Protein AF-A0A7S3W184-F1 (afdb_monomer)

Foldseek 3Di:
DLPVQLVVLCCVFVVVLVVLLCVDPLSVQLVVQLVPQDDDPSSVLSNLVSCQQRADQVGDPSNLSSQCRSCPVRNSDPDDDDDDDADPLQFAAADLVLQAAKDALPDDDDCSPRVFAPWIKHWDADDPPDQFGIKIWTKGWDFPDPPDDPPGDTDIDIHTAIFTWGDDPNIQWTKRPDDDSSRDSDIDIGGFNDDDRPPDTD

Organism: Emiliania huxleyi (NCBI:txid2903)

Mean predicted aligned error: 5.49 Å

Nearest PDB structures (foldseek):
  6yfr-assembly1_AA  TM=3.913E-01  e=1.426E-01  Leviviridae sp.
  8g8v-assembly1_A  TM=5.266E-01  e=2.750E+00  Burkholderia pseudomallei
  5fs4-assembly1_A  TM=3.735E-01  e=1.371E+00  Acinetobacter phage AP205
  4mz9-assembly1_C  TM=3.741E-01  e=2.915E+00  Escherichia coli K-12
  2qud-assembly1_B  TM=2.800E-01  e=3.676E+00  Pseudomonas phage PP7

Sequence (202 aa):
PRAASQSACVVEHCGAQLARCLADTACRGWSLCNAGCGLGTEALACNQRCADLHTPLRGSPAIDAFSICTISDHHCVPQRRQRCAVPRNTLPALELAAFEGDWWVTRGLNPIFDCFDCQRHTFSLGAAGEPKRLHGALRYSVKRDLHCSFPQRCEYVRREVNQSFAQSNATGHLANHGNPPAQLHYADDWYVIAHRPETYIL

Secondary structure (DSSP, 8-state):
-HHHHHHHHHHHHHHHHHHHHHHSHHHHHHHHHHHHS-SSSHHHHHHHHHHHHHS-TT--HHHHHHHIIIIIIS--SPPP---PPPPTT--S---GGGG-EEEE----S-TTTS--EEEEEEEEE--TT-SS-EEEEEEEEEESSTT--TTS---EEEEEEEEEEEESTTSSEEEE-S--TTT-S--EEEE---EETTTEE-

Radius of gyration: 18.69 Å; Cα contacts (8 Å, |Δi|>4): 315; chains: 1; bounding box: 41×47×49 Å

Solvent-accessible surface area (backbone atoms only — not comparable to full-atom values): 11488 Å² total; per-residue (Å²): 126,68,65,67,54,27,55,49,42,36,53,75,78,29,37,70,37,47,53,50,13,60,70,35,70,47,29,29,50,26,51,57,45,40,69,69,36,65,84,69,74,70,20,51,53,43,40,51,49,23,48,64,72,29,56,51,81,90,56,46,74,44,42,43,54,31,48,34,38,33,48,69,74,66,46,39,48,78,82,81,82,80,86,74,80,80,67,89,60,41,31,80,65,45,68,73,75,66,55,56,42,81,45,68,65,85,76,55,90,48,73,82,82,44,64,50,50,78,27,40,34,40,28,45,77,52,62,91,88,49,76,46,27,44,35,33,47,40,29,30,30,39,63,74,53,86,82,57,46,88,91,52,85,68,54,69,40,74,44,70,48,78,49,48,24,22,65,52,87,48,22,21,42,33,38,31,63,89,50,56,68,86,76,37,91,60,65,51,75,47,62,32,49,48,74,44,79,98,74,48,77,73

pLDDT: mean 88.93, std 8.98, range [40.34, 98.0]

Structure (mmCIF, N/CA/C/O backbone):
data_AF-A0A7S3W184-F1
#
_entry.id   AF-A0A7S3W184-F1
#
loop_
_atom_site.group_PDB
_atom_site.id
_atom_site.type_symbol
_atom_site.label_atom_id
_atom_site.label_alt_id
_atom_site.label_comp_id
_atom_site.label_asym_id
_atom_site.label_entity_id
_atom_site.label_seq_id
_atom_site.pdbx_PDB_ins_code
_atom_site.Cartn_x
_atom_site.Cartn_y
_atom_site.Cartn_z
_atom_site.occupancy
_atom_site.B_iso_or_equiv
_atom_site.auth_seq_id
_atom_site.auth_comp_id
_atom_site.auth_asym_id
_atom_site.auth_atom_id
_atom_site.pdbx_PDB_model_num
ATOM 1 N N . PRO A 1 1 ? -9.964 8.606 -26.678 1.00 40.34 1 PRO A N 1
ATOM 2 C CA . PRO A 1 1 ? -9.466 9.980 -26.398 1.00 40.34 1 PRO A CA 1
ATOM 3 C C . PRO A 1 1 ? -8.4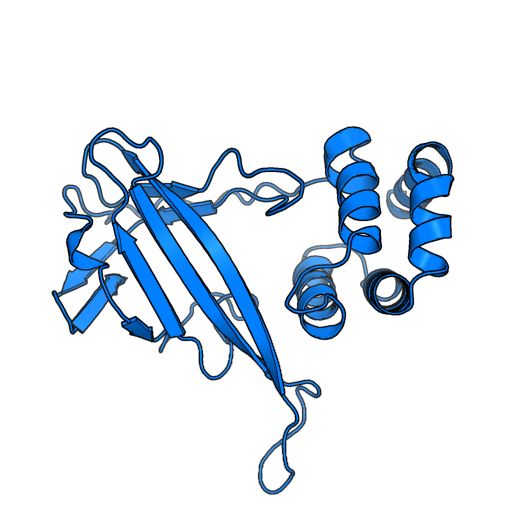95 10.119 -25.202 1.00 40.34 1 PRO A C 1
ATOM 5 O O . PRO A 1 1 ? -7.610 10.954 -25.287 1.00 40.34 1 PRO A O 1
ATOM 8 N N . ARG A 1 2 ? -8.617 9.333 -24.111 1.00 53.72 2 ARG A N 1
ATOM 9 C CA . ARG A 1 2 ? -7.809 9.501 -22.873 1.00 53.72 2 ARG A CA 1
ATOM 10 C C . ARG A 1 2 ? -6.415 8.840 -22.839 1.00 53.72 2 ARG A C 1
ATOM 12 O O . ARG A 1 2 ? -5.556 9.309 -22.106 1.00 53.72 2 ARG A O 1
ATOM 19 N N . ALA A 1 3 ? -6.174 7.766 -23.595 1.00 56.22 3 ALA A N 1
ATOM 20 C CA . ALA A 1 3 ? -4.882 7.058 -23.546 1.00 56.22 3 ALA A CA 1
ATOM 21 C C . ALA A 1 3 ? -3.761 7.855 -24.241 1.00 56.22 3 ALA A C 1
ATOM 23 O O . ALA A 1 3 ? -2.681 8.020 -23.687 1.00 56.22 3 ALA A O 1
ATOM 24 N N . ALA A 1 4 ? -4.059 8.428 -25.415 1.00 58.47 4 ALA A N 1
ATOM 25 C CA . ALA A 1 4 ? -3.121 9.265 -26.164 1.00 58.47 4 ALA A CA 1
ATOM 26 C C . ALA A 1 4 ? -2.695 10.517 -25.376 1.00 58.47 4 ALA A C 1
ATOM 28 O O . ALA A 1 4 ? -1.531 10.895 -25.426 1.00 58.47 4 ALA A O 1
ATOM 29 N N . SER A 1 5 ? -3.602 11.114 -24.589 1.00 74.94 5 SER A N 1
ATOM 30 C CA . SER A 1 5 ? -3.274 12.255 -23.723 1.00 74.94 5 SER A CA 1
ATOM 31 C C . SER A 1 5 ? -2.407 11.866 -22.522 1.00 74.94 5 SER A C 1
ATOM 33 O O . SER A 1 5 ? -1.552 12.644 -22.118 1.00 74.94 5 SER A O 1
ATOM 35 N N . GLN A 1 6 ? -2.589 10.662 -21.965 1.00 81.19 6 GLN A N 1
ATOM 36 C CA . GLN A 1 6 ? -1.760 10.167 -20.862 1.00 81.19 6 GLN A CA 1
ATOM 37 C C . GLN A 1 6 ? -0.335 9.858 -21.335 1.00 81.19 6 GLN A C 1
ATOM 39 O O . GLN A 1 6 ? 0.622 10.324 -20.725 1.00 81.19 6 GLN A O 1
ATOM 44 N N . SER A 1 7 ? -0.179 9.121 -22.439 1.00 83.56 7 SER A N 1
ATOM 45 C CA . SER A 1 7 ? 1.145 8.826 -23.000 1.00 83.56 7 SER A CA 1
ATOM 46 C C . SER A 1 7 ? 1.878 10.095 -23.437 1.00 83.56 7 SER A C 1
ATOM 48 O O . SER A 1 7 ? 3.066 10.220 -23.158 1.00 83.56 7 SER A O 1
ATOM 50 N N . ALA A 1 8 ? 1.177 11.053 -24.056 1.00 89.25 8 ALA A N 1
ATOM 51 C CA . ALA A 1 8 ? 1.758 12.347 -24.410 1.00 89.25 8 ALA A CA 1
ATOM 52 C C . ALA A 1 8 ? 2.256 13.109 -23.169 1.00 89.25 8 ALA A C 1
ATOM 54 O O . ALA A 1 8 ? 3.416 13.502 -23.142 1.00 89.25 8 ALA A O 1
ATOM 55 N N . CYS A 1 9 ? 1.437 13.212 -22.113 1.00 91.81 9 CYS A N 1
ATOM 56 C CA . CYS A 1 9 ? 1.826 13.844 -20.845 1.00 91.81 9 CYS A CA 1
ATOM 57 C C . CYS A 1 9 ? 3.080 13.202 -20.234 1.00 91.81 9 CYS A C 1
ATOM 59 O O . CYS A 1 9 ? 4.007 13.899 -19.826 1.00 91.81 9 CYS A O 1
ATOM 61 N N . VAL A 1 10 ? 3.137 11.863 -20.195 1.00 92.50 10 VAL A N 1
ATOM 62 C CA . VAL A 1 10 ? 4.292 11.140 -19.640 1.00 92.50 10 VAL A CA 1
ATOM 63 C C . VAL A 1 10 ? 5.557 11.422 -20.446 1.00 92.50 10 VAL A C 1
ATOM 65 O O . VAL A 1 10 ? 6.608 11.650 -19.853 1.00 92.50 10 VAL A O 1
ATOM 68 N N . VAL A 1 11 ? 5.477 11.406 -21.777 1.00 93.00 11 VAL A N 1
ATOM 69 C CA . VAL A 1 11 ? 6.634 11.686 -22.640 1.00 93.00 11 VAL A CA 1
ATOM 70 C C . VAL A 1 11 ? 7.098 13.134 -22.480 1.00 93.00 11 VAL A C 1
ATOM 72 O O . VAL A 1 11 ? 8.299 13.371 -22.378 1.00 93.00 11 VAL A O 1
ATOM 75 N N . GLU A 1 12 ? 6.163 14.081 -22.414 1.00 95.00 12 GLU A N 1
ATOM 76 C CA . GLU A 1 12 ? 6.446 15.514 -22.318 1.00 95.00 12 GLU A CA 1
ATOM 77 C C . GLU A 1 12 ? 7.062 15.910 -20.970 1.00 95.00 12 GLU A C 1
ATOM 79 O O . GLU A 1 12 ? 8.060 16.627 -20.934 1.00 95.00 12 GLU A O 1
ATOM 84 N N . HIS A 1 13 ? 6.503 15.425 -19.859 1.00 96.06 13 HIS A N 1
ATOM 85 C CA . HIS A 1 13 ? 6.887 15.888 -18.522 1.00 96.06 13 HIS A CA 1
ATOM 86 C C . HIS A 1 13 ? 7.758 14.901 -17.740 1.00 96.06 13 HIS A C 1
ATOM 88 O O . HIS A 1 13 ? 8.555 15.309 -16.899 1.00 96.06 13 HIS A O 1
ATOM 94 N N . CYS A 1 14 ? 7.640 13.605 -18.027 1.00 96.56 14 CYS A N 1
ATOM 95 C CA . CYS A 1 14 ? 8.290 12.534 -17.270 1.00 96.56 14 CYS A CA 1
ATOM 96 C C . CYS A 1 14 ? 9.223 11.668 -18.127 1.00 96.56 14 CYS A C 1
ATOM 98 O O . CYS A 1 14 ? 9.606 10.574 -17.707 1.00 96.56 14 CYS A O 1
ATOM 100 N N . GLY A 1 15 ? 9.610 12.131 -19.323 1.00 95.12 15 GLY A N 1
ATOM 101 C CA . GLY A 1 15 ? 10.415 11.357 -20.272 1.00 95.12 15 GLY A CA 1
ATOM 102 C C . GLY A 1 15 ? 11.772 10.913 -19.713 1.00 95.12 15 GLY A C 1
ATOM 103 O O . GLY A 1 15 ? 12.201 9.784 -19.951 1.00 95.12 15 GLY A O 1
ATOM 104 N N . ALA A 1 16 ? 12.430 11.750 -18.905 1.00 96.94 16 ALA A N 1
ATOM 105 C CA . ALA A 1 16 ? 13.703 11.399 -18.271 1.00 96.94 16 ALA A CA 1
ATOM 106 C C . ALA A 1 16 ? 13.543 10.278 -17.228 1.00 96.94 16 ALA A C 1
ATOM 108 O O . ALA A 1 16 ? 14.351 9.348 -17.172 1.00 96.94 16 ALA A O 1
ATOM 109 N N . GLN A 1 17 ? 12.489 10.343 -16.415 1.00 97.06 17 GLN A N 1
ATOM 110 C CA . GLN A 1 17 ? 12.142 9.335 -15.418 1.00 97.06 17 GLN A CA 1
ATOM 111 C C . GLN A 1 17 ? 11.705 8.035 -16.101 1.00 97.06 17 GLN A C 1
ATOM 113 O O . GLN A 1 17 ? 12.152 6.966 -15.693 1.00 97.06 17 GLN A O 1
ATOM 118 N N . LEU A 1 18 ? 10.930 8.122 -17.188 1.00 95.12 18 LEU A N 1
ATOM 119 C CA . LEU A 1 18 ? 10.571 6.978 -18.026 1.00 95.12 18 LEU A CA 1
ATOM 120 C C . LEU A 1 18 ? 11.823 6.299 -18.598 1.00 95.12 18 LEU A C 1
ATOM 122 O O . LEU A 1 18 ? 11.960 5.085 -18.486 1.00 95.12 18 LEU A O 1
ATOM 126 N N . ALA A 1 19 ? 12.771 7.055 -19.158 1.00 96.00 19 ALA A N 1
ATOM 127 C CA . ALA A 1 19 ? 14.009 6.491 -19.698 1.00 96.00 19 ALA A CA 1
ATOM 128 C C . ALA A 1 19 ? 14.836 5.769 -18.619 1.00 96.00 19 ALA A C 1
ATOM 130 O O . ALA A 1 19 ? 15.298 4.648 -18.837 1.00 96.00 19 ALA A O 1
ATOM 131 N N . ARG A 1 20 ? 14.971 6.369 -17.427 1.00 97.00 20 ARG A N 1
ATOM 132 C CA . ARG A 1 20 ? 15.632 5.730 -16.272 1.00 97.00 20 ARG A CA 1
ATOM 133 C C . ARG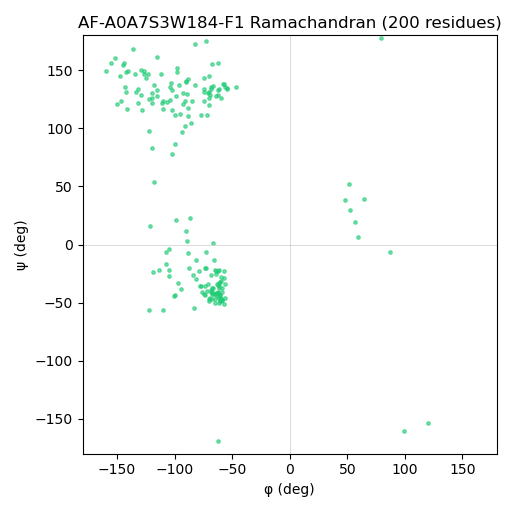 A 1 20 ? 14.901 4.468 -15.823 1.00 97.00 20 ARG A C 1
ATOM 135 O O . ARG A 1 20 ? 15.541 3.458 -15.552 1.00 97.00 20 ARG A O 1
ATOM 142 N N . CYS A 1 21 ? 13.574 4.511 -15.790 1.00 96.12 21 CYS A N 1
ATOM 143 C CA . CYS A 1 21 ? 12.742 3.366 -15.458 1.00 96.12 21 CYS A CA 1
ATOM 144 C C . CYS A 1 21 ? 12.926 2.216 -16.456 1.00 96.12 21 CYS A C 1
ATOM 146 O O . CYS A 1 21 ? 13.085 1.069 -16.054 1.00 96.12 21 CYS A O 1
ATOM 148 N N . LEU A 1 22 ? 12.975 2.508 -17.757 1.00 95.38 22 LEU A N 1
ATOM 149 C CA . LEU A 1 22 ? 13.207 1.494 -18.785 1.00 95.38 22 LEU A CA 1
ATOM 150 C C . LEU A 1 22 ? 14.632 0.921 -18.740 1.00 95.38 22 LEU A C 1
ATOM 152 O O . LEU A 1 22 ? 14.827 -0.231 -19.129 1.00 95.38 22 LEU A O 1
ATOM 156 N N . ALA A 1 23 ? 15.617 1.669 -18.239 1.00 96.69 23 ALA A N 1
ATOM 157 C CA . ALA A 1 23 ? 16.963 1.152 -17.995 1.00 96.69 23 ALA A CA 1
ATOM 158 C C . ALA A 1 23 ? 17.024 0.216 -16.767 1.00 96.69 23 ALA A C 1
ATOM 160 O O . ALA A 1 23 ? 17.731 -0.793 -16.801 1.00 96.69 23 ALA A O 1
ATOM 161 N N . ASP A 1 24 ? 16.244 0.489 -15.716 1.00 97.06 24 ASP A N 1
ATOM 162 C CA . ASP A 1 24 ? 16.147 -0.359 -14.521 1.00 97.06 24 ASP A CA 1
ATOM 163 C C . ASP A 1 24 ? 15.325 -1.636 -14.771 1.00 97.06 24 ASP A C 1
ATOM 165 O O . ASP A 1 24 ? 14.236 -1.606 -15.337 1.00 97.06 24 ASP A O 1
ATOM 169 N N . THR A 1 25 ? 15.819 -2.796 -14.334 1.00 95.00 25 THR A N 1
ATOM 170 C CA . THR A 1 25 ? 15.159 -4.082 -14.629 1.00 95.00 25 THR A CA 1
ATOM 171 C C . THR A 1 25 ? 13.820 -4.246 -13.912 1.00 95.00 25 THR A C 1
ATOM 173 O O . THR A 1 25 ? 12.872 -4.753 -14.515 1.00 95.00 25 THR A O 1
ATOM 176 N N . ALA A 1 26 ? 13.716 -3.806 -12.656 1.00 93.88 26 ALA A N 1
ATOM 177 C CA . ALA A 1 26 ? 12.468 -3.905 -11.904 1.00 93.88 26 ALA A CA 1
ATOM 178 C C . ALA A 1 26 ? 11.420 -2.929 -12.458 1.00 93.88 26 ALA A C 1
ATOM 180 O O . ALA A 1 26 ? 10.290 -3.326 -12.747 1.00 93.88 26 ALA A O 1
ATOM 181 N N . CYS A 1 27 ? 11.819 -1.678 -12.688 1.00 95.88 27 CYS A N 1
ATOM 182 C CA . CYS A 1 27 ? 10.941 -0.637 -13.203 1.00 95.88 27 CYS A CA 1
ATOM 183 C C . CYS A 1 27 ? 10.501 -0.898 -14.647 1.00 95.88 27 CYS A C 1
ATOM 185 O O . CYS A 1 27 ? 9.331 -0.695 -14.975 1.00 95.88 27 CYS A O 1
ATOM 187 N N . ARG A 1 28 ? 11.379 -1.444 -15.499 1.00 95.50 28 ARG A N 1
ATOM 188 C CA . ARG A 1 28 ? 11.010 -1.907 -16.842 1.00 95.50 28 ARG A CA 1
ATOM 189 C C . ARG A 1 28 ? 9.972 -3.023 -16.780 1.00 95.50 28 ARG A C 1
ATOM 191 O O . ARG A 1 28 ? 8.979 -2.949 -17.495 1.00 95.50 28 ARG A O 1
ATOM 198 N N . GLY A 1 29 ? 10.162 -4.025 -15.916 1.00 94.62 29 GLY A N 1
ATOM 199 C CA . GLY A 1 29 ? 9.182 -5.099 -15.720 1.00 94.62 29 GLY A CA 1
ATOM 200 C C . GLY A 1 29 ? 7.823 -4.566 -15.259 1.00 94.62 29 GLY A C 1
ATOM 201 O O . GLY A 1 29 ? 6.796 -4.886 -15.853 1.00 94.62 29 GLY A O 1
ATOM 202 N N . TRP A 1 30 ? 7.832 -3.680 -14.262 1.00 94.31 30 TRP A N 1
ATOM 203 C CA . TRP A 1 30 ? 6.632 -3.009 -13.766 1.00 94.31 30 TRP A CA 1
ATOM 204 C C . TRP A 1 30 ? 5.936 -2.190 -14.861 1.00 94.31 30 TRP A C 1
ATOM 206 O O . TRP A 1 30 ? 4.735 -2.348 -15.075 1.00 94.31 30 TRP A O 1
ATOM 216 N N . SER A 1 31 ? 6.674 -1.364 -15.604 1.00 91.62 31 SER A N 1
ATOM 217 C CA . SER A 1 31 ? 6.116 -0.497 -16.650 1.00 91.62 31 SER A CA 1
ATOM 218 C C . SER A 1 31 ? 5.537 -1.284 -17.818 1.00 91.62 31 SER A C 1
ATOM 220 O O . SER A 1 31 ? 4.450 -0.963 -18.288 1.00 91.62 31 SER A O 1
ATOM 222 N N . LEU A 1 32 ? 6.229 -2.333 -18.272 1.00 91.38 32 LEU A N 1
ATOM 223 C CA . LEU A 1 32 ? 5.739 -3.192 -19.352 1.00 91.38 32 LEU A CA 1
ATOM 224 C C . LEU A 1 32 ? 4.490 -3.973 -18.931 1.00 91.38 32 LEU A C 1
ATOM 226 O O . LEU A 1 32 ? 3.567 -4.106 -19.729 1.00 91.38 32 LEU A O 1
ATOM 230 N N . CYS A 1 33 ? 4.430 -4.431 -17.677 1.00 93.69 33 CYS A N 1
ATOM 231 C CA . CYS A 1 33 ? 3.227 -5.049 -17.126 1.00 93.69 33 CYS A CA 1
ATOM 232 C C . CYS A 1 33 ? 2.050 -4.056 -17.122 1.00 93.69 33 CYS A C 1
ATOM 234 O O . CYS A 1 33 ? 0.994 -4.359 -17.676 1.00 93.69 33 CYS A O 1
ATOM 236 N N . ASN A 1 34 ? 2.249 -2.840 -16.593 1.00 89.75 34 ASN A N 1
ATOM 237 C CA . ASN A 1 34 ? 1.206 -1.804 -16.560 1.00 89.75 34 ASN A CA 1
ATOM 238 C C . ASN A 1 34 ? 0.765 -1.362 -17.965 1.00 89.75 34 ASN A C 1
ATOM 240 O O . ASN A 1 34 ? -0.406 -1.069 -18.169 1.00 89.75 34 ASN A O 1
ATOM 244 N N . ALA A 1 35 ? 1.666 -1.339 -18.951 1.00 86.00 35 ALA A N 1
ATOM 245 C CA . ALA A 1 35 ? 1.315 -1.019 -20.337 1.00 86.00 35 ALA A CA 1
ATOM 246 C C . ALA A 1 35 ? 0.354 -2.049 -20.963 1.00 86.00 35 ALA A C 1
ATOM 248 O O . ALA A 1 35 ? -0.393 -1.710 -21.880 1.00 86.00 35 ALA A O 1
ATOM 249 N N . GLY A 1 36 ? 0.363 -3.291 -20.466 1.00 86.88 36 GLY A N 1
ATOM 250 C CA . GLY A 1 36 ? -0.594 -4.333 -20.838 1.00 86.88 36 GLY A CA 1
ATOM 251 C C . GLY A 1 36 ? -1.937 -4.236 -20.108 1.00 86.88 36 GLY A C 1
ATOM 252 O O . GLY A 1 36 ? -2.903 -4.877 -20.525 1.00 86.88 36 GLY A O 1
ATOM 253 N N . CYS A 1 37 ? -2.032 -3.434 -19.045 1.00 85.44 37 CYS A N 1
ATOM 254 C CA . CYS A 1 37 ? -3.285 -3.195 -18.346 1.00 85.44 37 CYS A CA 1
ATOM 255 C C . CYS A 1 37 ? -4.166 -2.259 -19.185 1.00 85.44 37 CYS A C 1
ATOM 257 O O . CYS A 1 37 ? -3.762 -1.159 -19.557 1.00 85.44 37 CYS A O 1
ATOM 259 N N . GLY A 1 38 ? -5.387 -2.700 -19.507 1.00 74.06 38 GLY A N 1
ATOM 260 C CA . GLY A 1 38 ? -6.366 -1.881 -20.228 1.00 74.06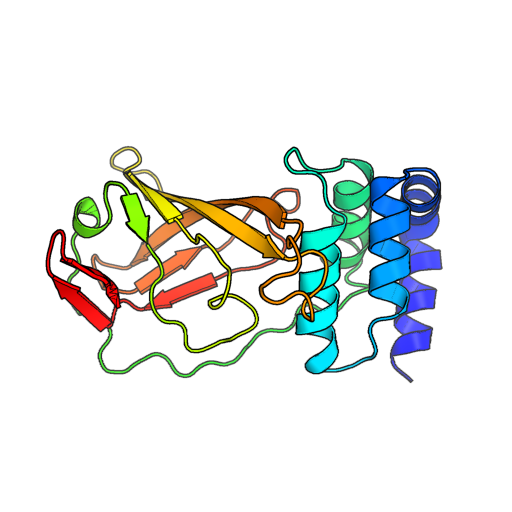 38 GLY A CA 1
ATOM 261 C C . GLY A 1 38 ? -6.786 -0.617 -19.459 1.00 74.06 38 GLY A C 1
ATOM 262 O O . GLY A 1 38 ? -6.224 -0.253 -18.431 1.00 74.06 38 GLY A O 1
ATOM 263 N N . LEU A 1 39 ? -7.829 0.070 -19.928 1.00 66.94 39 LEU A N 1
ATOM 264 C CA . LEU A 1 39 ? -8.395 1.236 -19.235 1.00 66.94 39 LEU A CA 1
ATOM 265 C C . LEU A 1 39 ? -9.625 0.833 -18.409 1.00 66.94 39 LEU A C 1
ATOM 267 O O . LEU A 1 39 ? -10.390 -0.027 -18.829 1.00 66.94 39 LEU A O 1
ATOM 271 N N . GLY A 1 40 ? -9.886 1.506 -17.282 1.00 62.72 40 GLY A N 1
ATOM 272 C CA . GLY A 1 40 ? -11.136 1.320 -16.525 1.00 62.72 40 GLY A CA 1
ATOM 273 C C . GLY A 1 40 ? -10.939 0.842 -15.088 1.00 62.72 40 GLY A C 1
ATOM 274 O O . GLY A 1 40 ? -9.937 1.170 -14.465 1.00 62.72 40 GLY A O 1
ATOM 275 N N . THR A 1 41 ? -11.939 0.155 -14.535 1.00 58.16 41 THR A N 1
ATOM 276 C CA . THR A 1 41 ? -11.905 -0.452 -13.188 1.00 58.16 41 THR A CA 1
ATOM 277 C C . THR A 1 41 ? -11.086 -1.740 -13.162 1.00 58.16 41 THR A C 1
ATOM 279 O O . THR A 1 41 ? -10.323 -1.938 -12.224 1.00 58.16 41 THR A O 1
ATOM 282 N N . GLU A 1 42 ? -11.134 -2.533 -14.235 1.00 65.62 42 GLU A N 1
ATOM 283 C CA . GLU A 1 42 ? -10.264 -3.706 -14.444 1.00 65.62 42 GLU A CA 1
ATOM 284 C C . GLU A 1 42 ? -8.773 -3.334 -14.459 1.00 65.62 42 GLU A C 1
ATOM 286 O O . GLU A 1 42 ? -7.910 -4.112 -14.053 1.00 65.62 42 GLU A O 1
ATOM 291 N N . ALA A 1 43 ? -8.462 -2.097 -14.863 1.00 78.62 43 ALA A N 1
ATOM 292 C CA . ALA A 1 43 ? -7.102 -1.575 -14.841 1.00 78.62 43 ALA A CA 1
ATOM 293 C C . ALA A 1 43 ? -6.526 -1.529 -13.420 1.00 78.62 43 ALA A C 1
ATOM 295 O O . ALA A 1 43 ? -5.332 -1.731 -13.253 1.00 78.62 43 ALA A O 1
ATOM 296 N N . LEU A 1 44 ? -7.348 -1.292 -12.388 1.00 81.25 44 LEU A N 1
ATOM 297 C CA . LEU A 1 44 ? -6.856 -1.191 -11.012 1.00 81.25 44 LEU A CA 1
ATOM 298 C C . LEU A 1 44 ? -6.330 -2.536 -10.505 1.00 81.25 44 LEU A C 1
ATOM 300 O O . LEU A 1 44 ? -5.224 -2.585 -9.976 1.00 81.25 44 LEU A O 1
ATOM 304 N N . ALA A 1 45 ? -7.089 -3.616 -1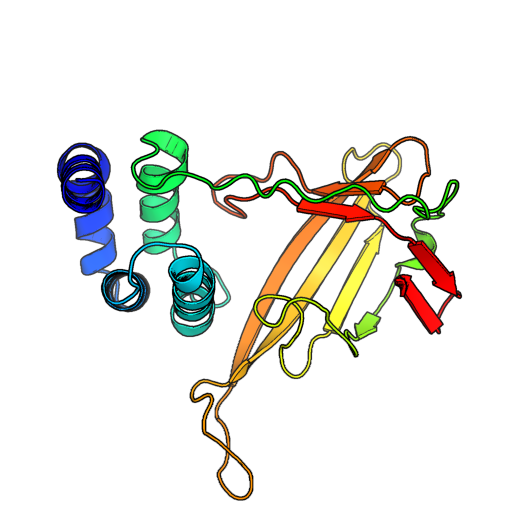0.713 1.00 85.50 45 ALA A N 1
ATOM 305 C CA . ALA A 1 45 ? -6.666 -4.962 -10.333 1.00 85.50 45 ALA A CA 1
ATOM 306 C C . ALA A 1 45 ? -5.372 -5.362 -11.059 1.00 85.50 45 ALA A C 1
ATOM 308 O O . ALA A 1 45 ? -4.440 -5.874 -10.442 1.00 85.50 45 ALA A O 1
ATOM 309 N N . CYS A 1 46 ? -5.286 -5.063 -12.359 1.00 89.50 46 CYS A N 1
ATOM 310 C CA . CYS A 1 46 ? -4.095 -5.329 -13.161 1.00 89.50 46 CYS A CA 1
ATOM 311 C C . CYS A 1 46 ? -2.879 -4.501 -12.706 1.00 89.50 46 CYS A C 1
ATOM 313 O O . CYS A 1 46 ? -1.807 -5.057 -12.482 1.00 89.50 46 CYS A O 1
ATOM 315 N N . ASN A 1 47 ? -3.041 -3.194 -12.487 1.00 88.44 47 ASN A N 1
ATOM 316 C CA . ASN A 1 47 ? -1.954 -2.315 -12.047 1.00 88.44 47 ASN A CA 1
ATOM 317 C C . ASN A 1 47 ? -1.441 -2.705 -10.652 1.00 88.44 47 ASN A C 1
ATOM 319 O O . ASN A 1 47 ? -0.228 -2.760 -10.432 1.00 88.44 47 ASN A O 1
ATOM 323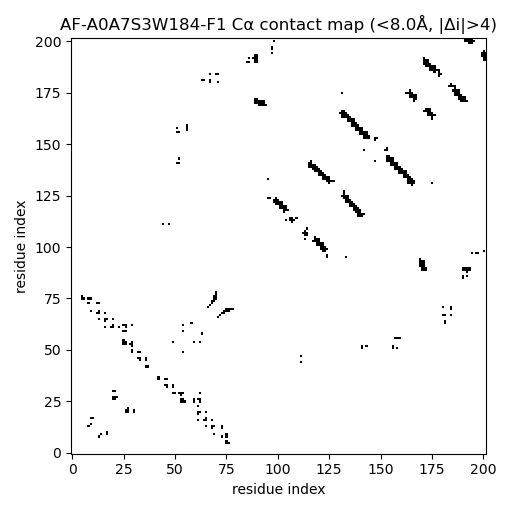 N N . GLN A 1 48 ? -2.354 -3.029 -9.727 1.00 88.31 48 GLN A N 1
ATOM 324 C CA . GLN A 1 48 ? -2.001 -3.535 -8.399 1.00 88.31 48 GLN A CA 1
ATOM 325 C C . GLN A 1 48 ? -1.194 -4.828 -8.522 1.00 88.31 48 GLN A C 1
ATOM 327 O O . GLN A 1 48 ? -0.106 -4.946 -7.963 1.00 88.31 48 GLN A O 1
ATOM 332 N N . ARG A 1 49 ? -1.663 -5.759 -9.356 1.00 91.12 49 ARG A N 1
ATOM 333 C CA . ARG A 1 49 ? -0.961 -7.007 -9.637 1.00 91.12 49 ARG A CA 1
ATOM 334 C C . ARG A 1 49 ? 0.442 -6.781 -10.213 1.00 91.12 49 ARG A C 1
ATOM 336 O O . ARG A 1 49 ? 1.379 -7.476 -9.826 1.00 91.12 49 ARG A O 1
ATOM 343 N N . CYS A 1 50 ? 0.611 -5.813 -11.110 1.00 92.62 50 CYS A N 1
ATOM 344 C CA . CYS A 1 50 ? 1.920 -5.452 -11.649 1.00 92.62 50 CYS A CA 1
ATOM 345 C C . CYS A 1 50 ? 2.861 -4.911 -10.564 1.00 92.62 50 CYS A C 1
ATOM 347 O O . CYS A 1 50 ? 4.027 -5.311 -10.516 1.00 92.62 50 CYS A O 1
ATOM 349 N N . ALA A 1 51 ? 2.372 -4.049 -9.666 1.00 90.62 51 ALA A N 1
ATOM 350 C CA . ALA A 1 51 ? 3.141 -3.595 -8.504 1.00 90.62 51 ALA A CA 1
ATOM 351 C C . ALA A 1 51 ? 3.539 -4.781 -7.606 1.00 90.62 51 ALA A C 1
ATOM 353 O O . ALA A 1 51 ? 4.716 -4.961 -7.280 1.00 90.62 51 ALA A O 1
ATOM 354 N N . ASP A 1 52 ? 2.585 -5.664 -7.319 1.00 91.31 52 ASP A N 1
ATOM 355 C CA . ASP A 1 52 ? 2.775 -6.848 -6.487 1.00 91.31 52 ASP A CA 1
ATOM 356 C C . ASP A 1 52 ? 3.734 -7.884 -7.080 1.00 91.31 52 ASP A C 1
ATOM 358 O O . ASP A 1 52 ? 4.299 -8.685 -6.336 1.00 91.31 52 ASP A O 1
ATOM 362 N N . LEU A 1 53 ? 3.971 -7.901 -8.390 1.00 92.25 53 LEU A N 1
ATOM 363 C CA . LEU A 1 53 ? 4.907 -8.837 -9.020 1.00 92.25 53 LEU A CA 1
ATOM 364 C C . LEU A 1 53 ? 6.292 -8.238 -9.269 1.00 92.25 53 LEU A C 1
ATOM 366 O O . LEU A 1 53 ? 7.285 -8.964 -9.177 1.00 92.25 53 LEU A O 1
ATOM 370 N N . HIS A 1 54 ? 6.366 -6.939 -9.566 1.00 92.62 54 HIS A N 1
ATOM 371 C CA . HIS A 1 54 ? 7.574 -6.330 -10.126 1.00 92.62 54 HIS A CA 1
ATOM 372 C C . HIS A 1 54 ? 8.276 -5.330 -9.206 1.00 92.62 54 HIS A C 1
ATOM 374 O O . HIS A 1 54 ? 9.481 -5.131 -9.359 1.00 92.62 54 HIS A O 1
ATOM 380 N N . THR A 1 55 ? 7.592 -4.745 -8.219 1.00 89.12 55 THR A N 1
ATOM 381 C CA . THR A 1 55 ? 8.251 -3.838 -7.269 1.00 89.12 55 THR A CA 1
ATOM 382 C C . THR A 1 55 ? 9.104 -4.650 -6.288 1.00 89.12 55 THR A C 1
ATOM 384 O O . THR A 1 55 ? 8.616 -5.638 -5.741 1.00 89.12 55 THR A O 1
ATOM 387 N N . PRO A 1 56 ? 10.378 -4.326 -6.029 1.00 87.31 56 PRO A N 1
ATOM 388 C CA . PRO A 1 56 ? 11.174 -5.043 -5.030 1.00 87.31 56 PRO A CA 1
ATOM 389 C C . PRO A 1 56 ? 10.658 -4.802 -3.602 1.00 87.31 56 PRO A C 1
ATOM 391 O O . PRO A 1 56 ? 10.073 -3.763 -3.319 1.00 87.31 56 PRO A O 1
ATOM 394 N N . LEU A 1 57 ? 10.913 -5.730 -2.670 1.00 81.12 57 LEU A N 1
ATOM 395 C CA . LEU A 1 57 ? 10.473 -5.594 -1.266 1.00 81.12 57 LEU A CA 1
ATOM 396 C C . LEU A 1 57 ? 11.043 -4.342 -0.574 1.00 81.12 57 LEU A C 1
ATOM 398 O O . LEU A 1 57 ? 10.398 -3.775 0.296 1.00 81.12 57 LEU A O 1
ATOM 402 N N . ARG A 1 58 ? 12.249 -3.912 -0.963 1.00 80.94 58 ARG A N 1
ATOM 403 C CA . ARG A 1 58 ? 12.901 -2.702 -0.432 1.00 80.94 58 ARG A CA 1
ATOM 404 C C . ARG A 1 58 ? 12.573 -1.431 -1.234 1.00 80.94 58 ARG A C 1
ATOM 406 O O . ARG A 1 58 ? 13.245 -0.425 -1.042 1.00 80.94 58 ARG A O 1
ATOM 413 N N . GLY A 1 59 ? 11.591 -1.485 -2.135 1.00 83.44 59 GLY A N 1
ATOM 414 C CA . GLY A 1 59 ? 11.293 -0.410 -3.084 1.00 83.44 59 GLY A CA 1
ATOM 415 C C . GLY A 1 59 ? 12.244 -0.384 -4.285 1.00 83.44 59 GLY A C 1
ATOM 416 O O . GLY A 1 59 ? 13.167 -1.197 -4.396 1.00 83.44 59 GLY A O 1
ATOM 417 N N . SER A 1 60 ? 11.996 0.538 -5.216 1.00 89.06 60 SER A N 1
ATOM 418 C CA . SER A 1 60 ? 12.890 0.820 -6.344 1.00 89.06 60 SER A CA 1
ATOM 419 C C . SER A 1 60 ? 12.911 2.326 -6.594 1.00 89.06 60 SER A C 1
ATOM 421 O O . SER A 1 60 ? 11.893 2.862 -7.026 1.00 89.06 60 SER A O 1
ATOM 423 N N . PRO A 1 61 ? 14.065 3.002 -6.441 1.00 92.31 61 PRO A N 1
ATOM 424 C CA . PRO A 1 61 ? 14.166 4.436 -6.705 1.00 92.31 61 PRO A CA 1
ATOM 425 C C . PRO A 1 61 ? 13.744 4.829 -8.125 1.00 92.31 61 PRO A C 1
ATOM 427 O O . PRO A 1 61 ? 13.281 5.944 -8.349 1.00 92.31 61 PRO A O 1
ATOM 430 N N . ALA A 1 62 ? 13.905 3.923 -9.097 1.00 94.69 62 ALA A N 1
ATOM 431 C CA . ALA A 1 62 ? 13.461 4.148 -10.467 1.00 94.69 62 ALA A CA 1
ATOM 432 C C . ALA A 1 62 ? 11.929 4.106 -10.586 1.00 94.69 62 ALA A C 1
ATOM 434 O O . ALA A 1 62 ? 11.365 4.944 -11.289 1.00 94.69 62 ALA A O 1
ATOM 435 N N . ILE A 1 63 ? 11.272 3.172 -9.882 1.00 93.12 63 ILE A N 1
ATOM 436 C CA . ILE A 1 63 ? 9.804 3.117 -9.793 1.00 93.12 63 ILE A CA 1
ATOM 437 C C . ILE A 1 63 ? 9.301 4.364 -9.074 1.00 93.12 63 ILE A C 1
ATOM 439 O O . ILE A 1 63 ? 8.472 5.065 -9.642 1.00 93.12 63 ILE A O 1
ATOM 443 N N . ASP A 1 64 ? 9.860 4.688 -7.907 1.00 92.19 64 ASP A N 1
ATOM 444 C CA . ASP A 1 64 ? 9.418 5.814 -7.080 1.00 92.19 64 ASP A CA 1
ATOM 445 C C . ASP A 1 64 ? 9.555 7.146 -7.830 1.00 92.19 64 ASP A C 1
ATOM 447 O O . ASP A 1 64 ? 8.613 7.927 -7.908 1.00 92.19 64 ASP A O 1
ATOM 451 N N . ALA A 1 65 ? 10.708 7.409 -8.458 1.00 94.56 65 ALA A N 1
ATOM 452 C CA . ALA A 1 65 ? 10.912 8.643 -9.217 1.00 94.56 65 ALA A CA 1
ATOM 453 C C . ALA A 1 65 ? 9.937 8.768 -10.399 1.00 94.56 65 ALA A C 1
ATOM 455 O O . ALA A 1 65 ? 9.471 9.865 -10.718 1.00 94.56 65 ALA A O 1
ATOM 456 N N . PHE A 1 66 ? 9.630 7.652 -11.062 1.00 94.25 66 PHE A N 1
ATOM 457 C CA . PHE A 1 66 ? 8.712 7.647 -12.191 1.00 94.25 66 PHE A CA 1
ATOM 458 C C . PHE A 1 66 ? 7.245 7.758 -11.752 1.00 94.25 66 PHE A C 1
ATOM 460 O O . PHE A 1 66 ? 6.487 8.530 -12.347 1.00 94.25 66 PHE A O 1
ATOM 467 N N . SER A 1 67 ? 6.838 7.068 -10.685 1.00 91.56 67 SER A N 1
ATOM 468 C CA . SER A 1 67 ? 5.485 7.153 -10.132 1.00 91.56 67 SER A CA 1
ATOM 469 C C . SER A 1 67 ? 5.207 8.525 -9.516 1.00 91.56 67 SER A C 1
ATOM 471 O O . SER A 1 67 ? 4.1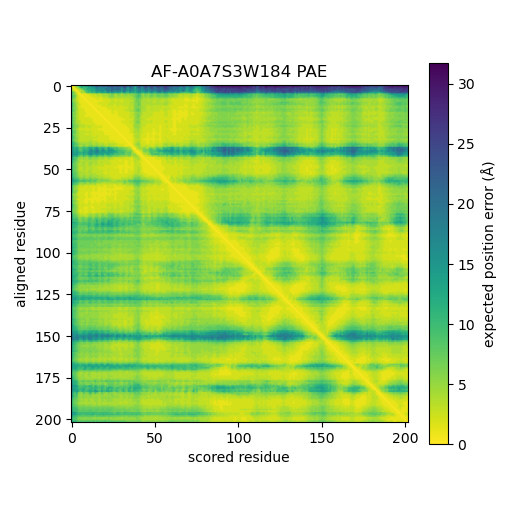49 9.090 -9.779 1.00 91.56 67 SER A O 1
ATOM 473 N N . ILE A 1 68 ? 6.166 9.122 -8.798 1.00 92.25 68 ILE A N 1
ATOM 474 C CA . ILE A 1 68 ? 6.063 10.496 -8.278 1.00 92.25 68 ILE A CA 1
ATOM 475 C C . ILE A 1 68 ? 5.820 11.482 -9.424 1.00 92.25 68 ILE A C 1
ATOM 477 O O . ILE A 1 68 ? 4.835 12.217 -9.389 1.00 92.25 68 ILE A O 1
ATOM 481 N N . CYS A 1 69 ? 6.637 11.434 -10.481 1.00 94.06 69 CYS A N 1
ATOM 482 C CA . CYS A 1 69 ? 6.478 12.341 -11.618 1.00 94.06 69 CYS A CA 1
ATOM 483 C C . CYS A 1 69 ? 5.096 12.200 -12.278 1.00 94.06 69 CYS A C 1
ATOM 485 O O . CYS A 1 69 ? 4.402 13.184 -12.536 1.00 94.06 69 CYS A O 1
ATOM 487 N N . THR A 1 70 ? 4.678 10.959 -12.542 1.00 91.44 70 THR A N 1
ATOM 488 C CA . THR A 1 70 ? 3.476 10.682 -13.342 1.00 91.44 70 THR A CA 1
ATOM 489 C C . THR A 1 70 ? 2.168 10.784 -12.563 1.00 91.44 70 THR A C 1
ATOM 491 O O . THR A 1 70 ? 1.147 11.121 -13.163 1.00 91.44 70 THR A O 1
ATOM 494 N N . ILE A 1 71 ? 2.170 10.505 -11.258 1.00 89.12 71 ILE A N 1
ATOM 495 C CA . ILE A 1 71 ? 0.966 10.495 -10.416 1.00 89.12 71 ILE A CA 1
ATOM 496 C C . ILE A 1 71 ? 0.852 11.786 -9.604 1.00 89.12 71 ILE A C 1
ATOM 498 O O . ILE A 1 71 ? -0.238 12.346 -9.523 1.00 89.12 71 ILE A O 1
ATOM 502 N N . SER A 1 72 ? 1.950 12.249 -9.000 1.00 87.88 72 SER A N 1
ATOM 503 C CA . SER A 1 72 ? 1.932 13.328 -8.005 1.00 87.88 72 SER A CA 1
ATOM 504 C C . SER A 1 72 ? 2.328 14.692 -8.571 1.00 87.88 72 SER A C 1
ATOM 506 O O . SER A 1 72 ? 1.649 15.668 -8.274 1.00 87.88 72 SER A O 1
ATOM 508 N N . ASP A 1 73 ? 3.372 14.781 -9.397 1.00 91.00 73 ASP A N 1
ATOM 509 C CA . ASP A 1 73 ? 3.858 16.085 -9.876 1.00 91.00 73 ASP A CA 1
ATOM 510 C C . ASP A 1 73 ? 3.042 16.575 -11.080 1.00 91.00 73 ASP A C 1
ATOM 512 O O . ASP A 1 73 ? 2.445 17.653 -11.059 1.00 91.00 73 ASP A O 1
ATOM 516 N N . HIS A 1 74 ? 2.954 15.753 -12.130 1.00 91.50 74 HIS A N 1
ATOM 517 C CA . HIS A 1 74 ? 2.332 16.140 -13.401 1.00 91.50 74 HIS A CA 1
ATOM 518 C C . HIS A 1 74 ? 0.945 15.540 -13.630 1.00 91.50 74 HIS A C 1
ATOM 520 O O . HIS A 1 74 ? 0.297 15.874 -14.620 1.00 91.50 74 HIS A O 1
ATOM 526 N N . HIS A 1 75 ? 0.469 14.681 -12.721 1.00 88.56 75 HIS A N 1
ATOM 527 C CA . HIS A 1 75 ? -0.886 14.115 -12.753 1.00 88.56 75 HIS A CA 1
ATOM 528 C C . HIS A 1 75 ? -1.261 13.472 -14.104 1.00 88.56 75 HIS A C 1
ATOM 530 O O . HIS A 1 75 ? -2.432 13.428 -14.492 1.00 88.56 75 HIS A O 1
ATOM 536 N N . CYS A 1 76 ? -0.266 12.950 -14.828 1.00 88.44 76 CYS A N 1
ATOM 537 C CA . CYS A 1 76 ? -0.471 12.249 -16.089 1.00 88.44 76 CYS A CA 1
ATOM 538 C C . CYS A 1 76 ? -1.358 11.011 -15.902 1.00 88.44 76 CYS A C 1
ATOM 540 O O . CYS A 1 76 ? -2.123 10.654 -16.800 1.00 88.44 76 CYS A O 1
ATOM 542 N N . VAL A 1 77 ? -1.281 10.369 -14.731 1.00 84.38 77 VAL A N 1
ATOM 543 C CA . VAL A 1 77 ? -2.194 9.301 -14.317 1.00 84.38 77 VAL A CA 1
ATOM 544 C C . VAL A 1 77 ? -3.210 9.867 -13.322 1.00 84.38 77 VAL A C 1
ATOM 546 O O . VAL A 1 77 ? -2.829 10.261 -12.220 1.00 84.38 77 VAL A O 1
ATOM 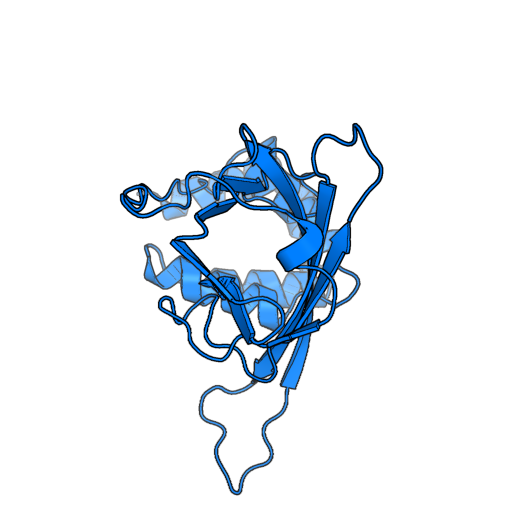549 N N . PRO A 1 78 ? -4.514 9.891 -13.651 1.00 78.12 78 PRO A N 1
ATOM 550 C CA . PRO A 1 78 ? -5.512 10.442 -12.748 1.00 78.12 78 PRO A CA 1
ATOM 551 C C . PRO A 1 78 ? -5.710 9.533 -11.531 1.00 78.12 78 PRO A C 1
ATOM 553 O O . PRO A 1 78 ? -6.057 8.355 -11.668 1.00 78.12 78 PRO A O 1
ATOM 556 N N . GLN A 1 79 ? -5.582 10.101 -10.333 1.00 77.38 79 GLN A N 1
ATOM 557 C CA . GLN A 1 79 ? -5.973 9.423 -9.102 1.00 77.38 79 GLN A CA 1
ATOM 558 C C . GLN A 1 79 ? -7.498 9.286 -9.044 1.00 77.38 79 GLN A C 1
ATOM 560 O O . GLN A 1 79 ? -8.250 10.249 -9.224 1.00 77.38 79 GLN A O 1
ATOM 565 N N . ARG A 1 80 ? -7.981 8.067 -8.797 1.0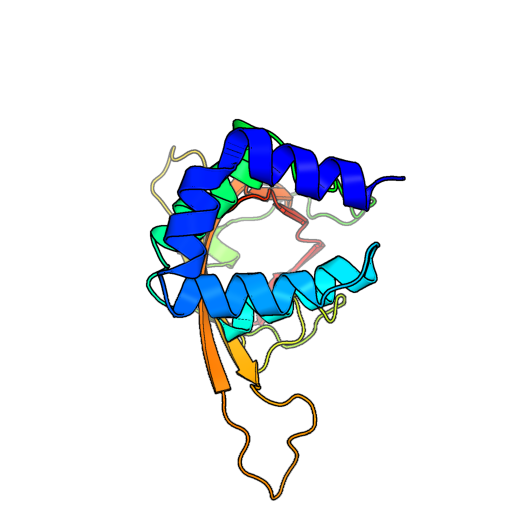0 76.38 80 ARG A N 1
ATOM 566 C CA . ARG A 1 80 ? -9.415 7.805 -8.652 1.00 76.38 80 ARG A CA 1
ATOM 567 C C . ARG A 1 80 ? -9.816 7.940 -7.195 1.00 76.38 80 ARG A C 1
ATOM 569 O O . ARG A 1 80 ? -9.325 7.206 -6.348 1.00 76.38 80 ARG A O 1
ATOM 576 N N . ARG A 1 81 ? -10.783 8.814 -6.923 1.00 76.06 81 ARG A N 1
ATOM 577 C CA . ARG A 1 81 ? -11.452 8.863 -5.624 1.00 76.06 81 ARG A CA 1
ATOM 578 C C . ARG A 1 81 ? -12.635 7.904 -5.634 1.00 76.06 81 ARG A C 1
ATOM 580 O O . ARG A 1 81 ? -13.624 8.154 -6.326 1.00 76.06 81 ARG A O 1
ATOM 587 N N . GLN A 1 82 ? -12.535 6.815 -4.881 1.00 73.44 82 GLN A N 1
ATOM 588 C CA . GLN A 1 82 ? -13.686 5.955 -4.632 1.00 73.44 82 GLN A CA 1
ATOM 589 C C . GLN A 1 82 ? -14.657 6.689 -3.699 1.00 73.44 82 GLN A C 1
ATOM 591 O O . GLN A 1 82 ? -14.256 7.271 -2.693 1.00 73.44 82 GLN A O 1
ATOM 596 N N . ARG A 1 83 ? -15.938 6.732 -4.076 1.00 75.75 83 ARG A N 1
ATOM 597 C CA . ARG A 1 83 ? -17.008 7.272 -3.230 1.00 75.75 83 ARG A CA 1
ATOM 598 C C . ARG A 1 83 ? -17.723 6.095 -2.584 1.00 75.75 83 ARG A C 1
ATOM 600 O O . ARG A 1 83 ? -18.698 5.593 -3.135 1.00 75.75 83 ARG A O 1
ATOM 607 N N . CYS A 1 84 ? -17.198 5.640 -1.456 1.00 78.50 84 CYS A N 1
ATOM 608 C CA . CYS A 1 84 ? -17.834 4.609 -0.647 1.00 78.50 84 CYS A CA 1
ATOM 609 C C . CYS A 1 84 ? -18.800 5.267 0.343 1.00 78.50 84 CYS A C 1
ATOM 611 O O . CYS A 1 84 ? -18.530 6.356 0.855 1.00 78.50 84 CYS A O 1
ATOM 613 N N . ALA A 1 85 ? -19.944 4.632 0.593 1.00 86.44 85 ALA A N 1
ATOM 614 C CA . ALA A 1 85 ? -20.823 5.070 1.669 1.00 86.44 85 ALA A CA 1
ATOM 615 C C . ALA A 1 85 ? -20.154 4.750 3.010 1.00 86.44 85 ALA A C 1
ATOM 617 O O . ALA A 1 85 ? -19.707 3.623 3.216 1.00 86.44 85 ALA A O 1
ATOM 618 N N . VAL A 1 86 ? -20.107 5.726 3.917 1.00 88.50 86 VAL A N 1
ATOM 619 C CA . VAL A 1 86 ? -19.610 5.500 5.278 1.00 88.50 86 VAL A CA 1
ATOM 620 C C . VAL A 1 86 ? -20.545 4.508 5.988 1.00 88.50 86 VAL A C 1
ATOM 622 O O . VAL A 1 86 ? -21.762 4.742 5.999 1.00 88.50 86 VAL A O 1
ATOM 625 N N . PRO A 1 87 ? -20.030 3.411 6.577 1.00 90.94 87 PRO A N 1
ATOM 626 C CA . PRO A 1 87 ? -20.853 2.459 7.312 1.00 90.94 87 PRO A CA 1
ATOM 627 C C . PRO A 1 87 ? -21.579 3.126 8.485 1.00 90.94 87 PRO A C 1
ATOM 629 O O . PRO A 1 87 ? -20.964 3.746 9.354 1.00 90.94 87 PRO A O 1
ATOM 632 N N . ARG A 1 88 ? -22.909 2.970 8.543 1.00 92.44 88 ARG A N 1
ATOM 633 C CA . ARG A 1 88 ? -23.747 3.554 9.612 1.00 92.44 88 ARG A CA 1
ATOM 634 C C . ARG A 1 88 ? -23.439 2.989 10.999 1.00 92.44 88 ARG A C 1
ATOM 636 O O . ARG A 1 88 ? -23.753 3.627 11.994 1.00 92.44 88 ARG A O 1
ATOM 643 N N . ASN A 1 89 ? -22.869 1.791 11.051 1.00 94.62 89 ASN A N 1
ATOM 644 C CA . ASN A 1 89 ? -22.509 1.059 12.259 1.00 94.62 89 ASN A CA 1
ATOM 645 C C . ASN A 1 89 ? -21.023 1.205 12.625 1.00 94.62 89 ASN A C 1
ATOM 647 O O . ASN A 1 89 ? -20.505 0.359 13.346 1.00 94.62 89 ASN A O 1
ATOM 651 N N . THR A 1 90 ? -20.342 2.248 12.137 1.00 95.94 90 THR A N 1
ATOM 652 C CA . THR A 1 90 ? -19.006 2.606 12.641 1.00 95.94 90 THR A CA 1
ATOM 653 C C . THR A 1 90 ? -19.078 2.790 14.155 1.00 95.94 90 THR A C 1
ATOM 655 O O . THR A 1 90 ? -19.993 3.448 14.659 1.00 95.94 90 THR A O 1
ATOM 658 N N . LEU A 1 91 ? -18.128 2.211 14.886 1.00 96.31 91 LEU A N 1
ATOM 659 C CA . LEU A 1 91 ? -18.139 2.256 16.340 1.00 96.31 91 LEU A CA 1
ATOM 660 C C . LEU A 1 91 ? -18.021 3.700 16.851 1.00 96.31 91 LEU A C 1
ATOM 662 O O . LEU A 1 91 ? -17.145 4.444 16.400 1.00 96.31 91 LEU A O 1
ATOM 666 N N . PRO A 1 92 ? -18.862 4.111 17.816 1.00 94.38 92 PRO A N 1
ATOM 667 C CA . PRO A 1 92 ? -18.797 5.457 18.380 1.00 94.38 92 PRO A CA 1
ATOM 668 C C . PRO A 1 92 ? -17.594 5.646 19.314 1.00 94.38 92 PRO A C 1
ATOM 670 O O . PRO A 1 92 ? -17.199 6.779 19.560 1.00 94.38 92 PRO A O 1
ATOM 673 N N . ALA A 1 93 ? -17.020 4.551 19.819 1.00 95.12 93 ALA A N 1
ATOM 674 C CA . ALA A 1 93 ? -15.836 4.536 20.666 1.00 95.12 93 ALA A CA 1
ATOM 675 C C . ALA A 1 93 ? -14.969 3.317 20.319 1.00 95.12 93 ALA A C 1
ATOM 677 O O . ALA A 1 93 ? -15.494 2.216 20.145 1.00 95.12 93 ALA A O 1
ATOM 678 N N . LEU A 1 94 ? -13.659 3.519 20.213 1.00 95.25 94 LEU A N 1
ATOM 679 C CA . LEU A 1 94 ? -12.665 2.499 19.910 1.00 95.25 94 LEU A CA 1
ATOM 680 C C . LEU A 1 94 ? -11.339 2.872 20.581 1.00 95.25 94 LEU A C 1
ATOM 682 O O . LEU A 1 94 ? -10.741 3.898 20.265 1.00 95.25 94 LEU A O 1
ATOM 686 N N . GLU A 1 95 ? -10.836 1.996 21.441 1.00 94.44 95 GLU A N 1
ATOM 687 C CA . GLU A 1 95 ? -9.484 2.120 21.984 1.00 94.44 95 GLU A CA 1
ATOM 688 C C . GLU A 1 95 ? -8.477 1.496 21.012 1.00 94.44 95 GLU A C 1
ATOM 690 O O . GLU A 1 95 ? -8.583 0.315 20.680 1.00 94.44 95 GLU A O 1
ATOM 695 N N . LEU A 1 96 ? -7.470 2.260 20.570 1.00 94.69 96 LEU A N 1
ATOM 696 C CA . LEU A 1 96 ? -6.480 1.769 19.595 1.00 94.69 96 LEU A CA 1
ATOM 697 C C . LEU A 1 96 ? -5.652 0.586 20.114 1.00 94.69 96 LEU A C 1
ATOM 699 O O . LEU A 1 96 ? -5.156 -0.197 19.308 1.00 94.69 96 LEU A O 1
ATOM 703 N N . ALA A 1 97 ? -5.550 0.419 21.436 1.00 94.31 97 ALA A N 1
ATOM 704 C CA . ALA A 1 97 ? -4.913 -0.744 22.059 1.00 94.31 97 ALA A CA 1
ATOM 705 C C . ALA A 1 97 ? -5.550 -2.073 21.615 1.00 94.31 97 ALA A C 1
ATOM 707 O O . ALA A 1 97 ? -4.891 -3.107 21.626 1.00 94.31 97 ALA A O 1
ATOM 708 N N . ALA A 1 98 ? -6.804 -2.053 21.143 1.00 94.25 98 ALA A N 1
ATOM 709 C CA . ALA A 1 98 ? -7.454 -3.230 20.576 1.00 94.25 98 ALA A CA 1
ATOM 710 C C . ALA A 1 98 ? -6.745 -3.786 19.326 1.00 94.25 98 ALA A C 1
ATOM 712 O O . ALA A 1 98 ? -6.951 -4.952 19.009 1.00 94.25 98 ALA A O 1
ATOM 713 N N . PHE A 1 99 ? -5.938 -2.981 18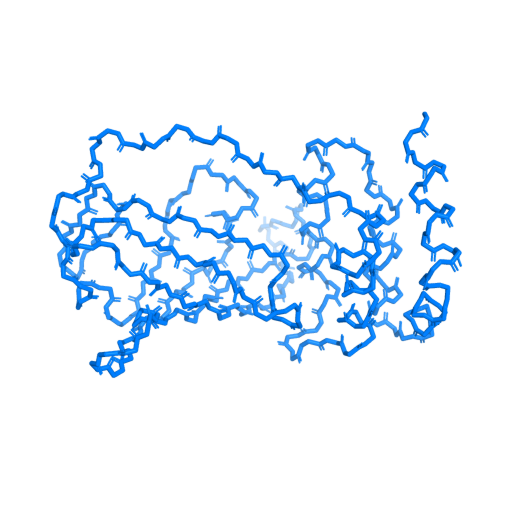.622 1.00 96.31 99 PHE A N 1
ATOM 714 C CA . PHE A 1 99 ? -5.197 -3.409 17.433 1.00 96.31 99 PHE A CA 1
ATOM 715 C C . PHE A 1 99 ? -3.827 -4.013 17.741 1.00 96.31 99 PHE A C 1
ATOM 717 O O . PHE A 1 99 ? -3.288 -4.693 16.875 1.00 96.31 99 PHE A O 1
ATOM 724 N N . GLU A 1 100 ? -3.233 -3.764 18.910 1.00 96.56 100 GLU A N 1
ATOM 725 C CA . GLU A 1 100 ? -1.831 -4.119 19.156 1.00 96.56 100 GLU A CA 1
ATOM 726 C C . GLU A 1 100 ? -1.547 -5.614 18.956 1.00 96.56 100 GLU A C 1
ATOM 728 O O . GLU A 1 100 ? -2.315 -6.479 19.374 1.00 96.56 100 GLU A O 1
ATOM 733 N N . GLY A 1 101 ? -0.412 -5.911 18.320 1.00 96.81 101 GLY A N 1
ATOM 734 C CA . GLY A 1 101 ? 0.035 -7.276 18.061 1.00 96.81 101 GLY A CA 1
ATOM 735 C C . GLY A 1 101 ? -0.264 -7.779 16.649 1.00 96.81 101 GLY A C 1
ATOM 736 O O . GLY A 1 101 ? -0.428 -7.004 15.705 1.00 96.81 101 GLY A O 1
ATOM 737 N N . ASP A 1 102 ? -0.245 -9.104 16.503 1.00 97.75 102 ASP A N 1
ATOM 738 C CA . ASP A 1 102 ? -0.384 -9.797 15.222 1.00 97.75 102 ASP A CA 1
ATOM 739 C C . ASP A 1 102 ? -1.849 -10.156 14.933 1.00 97.75 102 ASP A C 1
ATOM 741 O O . ASP A 1 102 ? -2.517 -10.808 15.734 1.00 97.75 102 ASP A O 1
ATOM 745 N N . TRP A 1 103 ? -2.308 -9.808 13.733 1.00 97.38 103 TRP A N 1
ATOM 746 C CA . TRP A 1 103 ? -3.637 -10.111 13.210 1.00 97.38 103 TRP A CA 1
ATOM 747 C C . TRP A 1 103 ? -3.546 -10.801 11.853 1.00 97.38 103 TRP A C 1
ATOM 749 O O . TRP A 1 103 ? -2.661 -10.510 11.048 1.00 97.38 103 TRP A O 1
ATOM 759 N N . TRP A 1 104 ? -4.488 -11.701 11.575 1.00 96.06 104 TRP A N 1
ATOM 760 C CA . TRP A 1 104 ? -4.582 -12.402 10.296 1.00 96.06 104 TRP A CA 1
ATOM 761 C C . TRP A 1 104 ? -5.870 -12.021 9.587 1.00 96.06 104 TRP A C 1
ATOM 763 O O . TRP A 1 104 ? -6.960 -12.147 10.150 1.00 96.06 104 TRP A O 1
ATOM 773 N N . VAL A 1 105 ? -5.750 -11.601 8.329 1.00 94.38 105 VAL A N 1
ATOM 774 C CA . VAL A 1 105 ? -6.920 -11.367 7.481 1.00 94.38 105 VAL A CA 1
ATOM 775 C C . VAL A 1 105 ? -7.430 -12.727 7.025 1.00 94.38 105 VAL A C 1
ATOM 777 O O . VAL A 1 105 ? -6.763 -13.452 6.293 1.00 94.38 105 VAL A O 1
ATOM 780 N N . THR A 1 106 ? -8.602 -13.105 7.528 1.00 92.06 106 THR A N 1
ATOM 781 C CA . THR A 1 106 ? -9.213 -14.419 7.262 1.00 92.06 106 THR A CA 1
ATOM 782 C C . THR A 1 106 ? -10.409 -14.336 6.321 1.00 92.06 106 THR A C 1
ATOM 784 O O . THR A 1 106 ? -10.829 -15.356 5.773 1.00 92.06 106 THR A O 1
ATOM 787 N N . ARG A 1 107 ? -10.972 -13.136 6.133 1.00 90.12 107 ARG A N 1
ATOM 788 C CA . ARG A 1 107 ? -12.072 -12.845 5.212 1.00 90.12 107 ARG A CA 1
ATOM 789 C C . ARG A 1 107 ? -11.928 -11.432 4.668 1.00 90.12 107 ARG A C 1
ATOM 791 O O . ARG A 1 107 ? -11.524 -10.534 5.397 1.00 90.12 107 ARG A O 1
ATOM 798 N N . GLY A 1 108 ? -12.320 -11.266 3.412 1.00 88.81 108 GLY A N 1
ATOM 799 C CA . GLY A 1 108 ? -12.219 -10.024 2.665 1.00 88.81 108 GLY A CA 1
ATOM 800 C C . GLY A 1 108 ? -13.428 -9.821 1.766 1.00 88.81 108 GLY A C 1
ATOM 801 O O . GLY A 1 108 ? -14.016 -10.801 1.302 1.00 88.81 108 GLY A O 1
ATOM 802 N N . LEU A 1 109 ? -13.813 -8.567 1.532 1.00 86.25 109 LEU A N 1
ATOM 803 C CA . LEU A 1 109 ? -14.908 -8.237 0.616 1.00 86.25 109 LEU A CA 1
ATOM 804 C C . LEU A 1 109 ? -14.370 -7.920 -0.781 1.00 86.25 109 LEU A C 1
ATOM 806 O O . LEU A 1 109 ? -14.986 -8.293 -1.780 1.00 86.25 109 LEU A O 1
ATOM 810 N N . ASN A 1 110 ? -13.231 -7.231 -0.856 1.00 83.31 110 ASN A N 1
ATOM 811 C CA . ASN A 1 110 ? -12.608 -6.829 -2.103 1.00 83.31 110 ASN A CA 1
ATOM 812 C C . ASN A 1 110 ? -11.466 -7.790 -2.477 1.00 83.31 110 ASN A C 1
ATOM 814 O O . ASN A 1 110 ? -10.404 -7.753 -1.853 1.00 83.31 110 ASN A O 1
ATOM 818 N N . PRO A 1 111 ? -11.612 -8.592 -3.547 1.00 81.94 111 PRO A N 1
ATOM 819 C CA . PRO A 1 111 ? -10.600 -9.572 -3.927 1.00 81.94 111 PRO A CA 1
ATOM 820 C C . PRO A 1 111 ? -9.261 -8.965 -4.373 1.00 81.94 111 PRO A C 1
ATOM 822 O O . PRO A 1 111 ? -8.284 -9.698 -4.479 1.00 81.94 111 PRO A O 1
ATOM 825 N N . ILE A 1 112 ? -9.196 -7.656 -4.641 1.00 81.19 112 ILE A N 1
ATOM 826 C CA . ILE A 1 112 ? -7.966 -6.975 -5.072 1.00 81.19 112 ILE A CA 1
ATOM 827 C C . ILE A 1 112 ? -7.023 -6.707 -3.891 1.00 81.19 112 ILE A C 1
ATOM 829 O O . ILE A 1 112 ? -5.810 -6.769 -4.066 1.00 81.19 112 ILE A O 1
ATOM 833 N N . PHE A 1 113 ? -7.567 -6.397 -2.710 1.00 77.69 113 PHE A N 1
ATOM 834 C CA . PHE A 1 113 ? -6.780 -5.954 -1.549 1.00 77.69 113 PHE A CA 1
ATOM 835 C C . PHE A 1 113 ? -6.900 -6.890 -0.338 1.00 77.69 113 PHE A C 1
ATOM 837 O O . PHE A 1 113 ? -5.982 -6.945 0.479 1.00 77.69 113 PHE A O 1
ATOM 844 N N . ASP A 1 114 ? -7.992 -7.656 -0.246 1.00 81.81 114 ASP A N 1
ATOM 845 C CA . ASP A 1 114 ? -8.334 -8.413 0.964 1.00 81.81 114 ASP A CA 1
ATOM 846 C C . ASP A 1 114 ? -8.116 -9.930 0.818 1.00 81.81 114 ASP A C 1
ATOM 848 O O . ASP A 1 114 ? -8.301 -10.683 1.773 1.00 81.81 114 ASP A O 1
ATOM 852 N N . CYS A 1 115 ? -7.786 -10.404 -0.387 1.00 83.88 115 CYS A N 1
ATOM 853 C CA . CYS A 1 115 ? -7.725 -11.831 -0.714 1.00 83.88 115 CYS A CA 1
ATOM 854 C C . CYS A 1 115 ? -6.310 -12.266 -1.114 1.00 83.88 115 CYS A C 1
ATOM 856 O O . CYS A 1 115 ? -6.107 -12.854 -2.179 1.00 83.88 115 CYS A O 1
ATOM 858 N N . PHE A 1 116 ? -5.328 -11.981 -0.258 1.00 87.62 116 PHE A N 1
ATOM 859 C CA . PHE A 1 116 ? -3.968 -12.497 -0.407 1.00 87.62 116 PHE A CA 1
ATOM 860 C C . PHE A 1 116 ? -3.723 -13.727 0.468 1.00 87.62 116 PHE A C 1
ATOM 862 O O . PHE A 1 116 ? -4.289 -13.876 1.550 1.00 87.62 116 PHE A O 1
ATOM 869 N N . ASP A 1 117 ? -2.809 -14.593 0.030 1.00 86.56 117 ASP A N 1
ATOM 870 C CA . ASP A 1 117 ? -2.391 -15.725 0.849 1.00 86.56 117 ASP A CA 1
ATOM 871 C C . ASP A 1 117 ? -1.472 -15.253 1.980 1.00 86.56 117 ASP A C 1
ATOM 873 O O . ASP A 1 117 ? -0.609 -14.393 1.786 1.00 86.56 117 ASP A O 1
ATOM 877 N N . CYS A 1 118 ? -1.601 -15.865 3.162 1.00 88.44 118 CYS A N 1
ATOM 878 C CA . CYS A 1 118 ? -0.744 -15.585 4.320 1.00 88.44 118 CYS A CA 1
ATOM 879 C C . CYS A 1 118 ? -0.658 -14.077 4.642 1.00 88.44 118 CYS A C 1
ATOM 881 O O . CYS A 1 118 ? 0.427 -13.493 4.727 1.00 88.44 118 CYS A O 1
ATOM 883 N N . GLN A 1 119 ? -1.821 -13.440 4.778 1.00 93.81 119 GLN A N 1
ATOM 884 C CA . GLN A 1 119 ? -1.934 -12.029 5.122 1.00 93.81 119 GLN A CA 1
ATOM 885 C C . GLN A 1 119 ? -1.898 -11.846 6.645 1.00 93.81 119 GLN A C 1
ATOM 887 O O . GLN A 1 119 ? -2.868 -12.141 7.345 1.00 93.81 119 GLN A O 1
ATOM 892 N N . ARG A 1 120 ? -0.753 -11.377 7.153 1.00 95.81 120 ARG A N 1
ATOM 893 C CA . ARG A 1 120 ? -0.514 -11.079 8.571 1.00 95.81 120 ARG A CA 1
ATOM 894 C C . ARG A 1 120 ? -0.173 -9.606 8.736 1.00 95.81 120 ARG A C 1
ATOM 896 O O . ARG A 1 120 ? 0.703 -9.082 8.052 1.00 95.81 120 ARG A O 1
ATOM 903 N N . HIS A 1 121 ? -0.840 -8.935 9.653 1.00 96.06 121 HIS A N 1
ATOM 904 C CA . HIS A 1 121 ? -0.658 -7.522 9.938 1.00 96.06 121 HIS A CA 1
ATOM 905 C C . HIS A 1 121 ? -0.212 -7.378 11.382 1.00 96.06 121 HIS A C 1
ATOM 907 O O . HIS A 1 121 ? -0.858 -7.913 12.275 1.00 96.06 121 HIS A O 1
ATOM 913 N N . THR A 1 122 ? 0.907 -6.698 11.601 1.00 98.00 122 THR A N 1
ATOM 914 C CA . THR A 1 122 ? 1.394 -6.408 12.951 1.00 98.00 122 THR A CA 1
ATOM 915 C C . THR A 1 122 ? 1.145 -4.939 13.228 1.00 98.00 122 THR A C 1
ATOM 917 O O . THR A 1 122 ? 1.637 -4.099 12.470 1.00 98.00 122 THR A O 1
ATOM 920 N N . PHE A 1 123 ? 0.412 -4.624 14.291 1.00 97.75 123 PHE A N 1
ATOM 921 C CA . PHE A 1 123 ? 0.158 -3.243 14.678 1.00 97.75 123 PHE A CA 1
ATOM 922 C C . PHE A 1 123 ? 0.858 -2.874 15.980 1.00 97.75 123 PHE A C 1
ATOM 924 O O . PHE A 1 123 ? 0.992 -3.687 16.897 1.00 97.75 123 PHE A O 1
ATOM 931 N N . SER A 1 124 ? 1.274 -1.616 16.059 1.00 97.56 124 SER A N 1
ATOM 932 C CA . SER A 1 124 ? 1.888 -1.020 17.243 1.00 97.56 124 SER A CA 1
ATOM 933 C C . SER A 1 124 ? 1.392 0.404 17.447 1.00 97.56 124 SER A C 1
ATOM 935 O O . SER A 1 124 ? 1.144 1.120 16.470 1.00 97.56 124 SER A O 1
ATOM 937 N N . LEU A 1 125 ? 1.327 0.840 18.703 1.00 97.00 125 LEU A N 1
ATOM 938 C CA . LEU A 1 125 ? 0.989 2.219 19.031 1.00 97.00 125 LEU A CA 1
ATOM 939 C C . LEU A 1 125 ? 2.224 3.119 19.093 1.00 97.00 125 LEU A C 1
ATOM 941 O O . LEU A 1 125 ? 3.200 2.834 19.783 1.00 97.00 125 LEU A O 1
ATOM 945 N N . GLY A 1 126 ? 2.137 4.240 18.388 1.00 94.44 126 GLY A N 1
ATOM 946 C CA . GLY A 1 126 ? 3.040 5.372 18.498 1.00 94.44 126 GLY A CA 1
ATOM 947 C C . GLY A 1 126 ? 2.826 6.166 19.788 1.00 94.44 126 GLY A C 1
ATOM 948 O O . GLY A 1 126 ? 1.900 5.932 20.586 1.00 94.44 126 GLY A O 1
ATOM 949 N N . ALA A 1 127 ? 3.696 7.154 19.986 1.00 91.56 127 ALA A N 1
ATOM 950 C CA . ALA A 1 127 ? 3.712 7.968 21.194 1.00 91.56 127 ALA A CA 1
ATOM 951 C C . ALA A 1 127 ? 2.401 8.755 21.383 1.00 91.56 127 ALA A C 1
ATOM 953 O O . ALA A 1 127 ? 1.650 9.032 20.441 1.00 91.56 127 ALA A O 1
ATOM 954 N N . ALA A 1 128 ? 2.101 9.132 22.628 1.00 85.44 128 ALA A N 1
ATOM 955 C CA . ALA A 1 128 ? 0.997 10.045 22.904 1.00 85.44 128 ALA A CA 1
ATOM 956 C C . ALA A 1 128 ? 1.254 11.404 22.225 1.00 85.44 128 ALA A C 1
ATOM 958 O O . ALA A 1 128 ? 2.352 11.947 22.315 1.00 85.44 128 ALA A O 1
ATOM 959 N N . GLY A 1 129 ? 0.242 11.946 21.543 1.00 83.56 129 GLY A N 1
ATOM 960 C CA . GLY A 1 129 ? 0.340 13.213 20.807 1.00 83.56 129 GLY A CA 1
ATOM 961 C C . GLY A 1 129 ? 0.837 13.097 19.362 1.00 83.56 129 GLY A C 1
ATOM 962 O O . GLY A 1 129 ? 0.787 14.086 18.634 1.00 83.56 129 GLY A O 1
ATOM 963 N N . GLU A 1 130 ? 1.264 11.914 18.909 1.00 91.75 130 GLU A N 1
ATOM 964 C CA . GLU A 1 130 ? 1.556 11.696 17.491 1.00 91.75 130 GLU A CA 1
ATOM 965 C C . GLU A 1 130 ? 0.264 11.785 16.649 1.00 91.75 130 GLU A C 1
ATOM 967 O O . GLU A 1 130 ? -0.753 11.215 17.047 1.00 91.75 130 GLU A O 1
ATOM 972 N N . PRO A 1 131 ? 0.256 12.463 15.481 1.00 90.12 131 PRO A N 1
ATOM 973 C CA . PRO A 1 131 ? -0.957 12.592 14.668 1.00 90.12 131 PRO A CA 1
ATOM 974 C C . PRO A 1 131 ? -1.510 11.255 14.160 1.00 90.12 131 PRO A C 1
ATOM 976 O O . PRO A 1 131 ? -2.722 11.084 14.055 1.00 90.12 131 PRO A O 1
ATOM 979 N N . LYS A 1 132 ? -0.624 10.304 13.838 1.00 94.00 132 LYS A N 1
ATOM 980 C CA . LYS A 1 132 ? -0.963 8.972 13.326 1.00 94.00 132 LYS A CA 1
ATOM 981 C C . LYS A 1 132 ? -0.433 7.900 14.272 1.00 94.00 132 LYS A C 1
ATOM 983 O O . LYS A 1 132 ? 0.644 7.366 14.050 1.00 94.00 132 LYS A O 1
ATOM 988 N N . ARG A 1 133 ? -1.184 7.612 15.334 1.00 95.25 133 ARG A N 1
ATOM 989 C CA . ARG A 1 133 ? -0.721 6.748 16.431 1.00 95.25 133 ARG A CA 1
ATOM 990 C C . ARG A 1 133 ? -0.788 5.257 16.141 1.00 95.25 133 ARG A C 1
ATOM 992 O O . ARG A 1 133 ? -0.119 4.502 16.827 1.00 95.25 133 ARG A O 1
ATOM 999 N N . LEU A 1 134 ? -1.622 4.804 15.210 1.00 97.00 134 LEU A N 1
ATOM 1000 C CA . LEU A 1 134 ? -1.703 3.379 14.897 1.00 97.00 134 LEU A CA 1
ATOM 1001 C C . LEU A 1 134 ? -0.795 3.081 13.709 1.00 97.00 134 LEU A C 1
ATOM 1003 O O . LEU A 1 134 ? -1.098 3.512 12.599 1.00 97.00 134 LEU A O 1
ATOM 1007 N N . HIS A 1 135 ? 0.285 2.337 13.927 1.00 96.88 135 HIS A N 1
ATOM 1008 C CA . HIS A 1 135 ? 1.190 1.892 12.869 1.00 96.88 135 HIS A CA 1
ATOM 1009 C C . HIS A 1 135 ? 0.914 0.432 12.539 1.00 96.88 135 HIS A C 1
ATOM 1011 O O . HIS A 1 135 ? 0.826 -0.387 13.448 1.00 96.88 135 HIS A O 1
ATOM 1017 N N . GLY A 1 136 ? 0.799 0.103 11.257 1.00 96.06 136 GLY A N 1
ATOM 1018 C CA . GLY A 1 136 ? 0.595 -1.251 10.760 1.00 96.06 136 GLY A CA 1
ATOM 1019 C C . GLY A 1 136 ? 1.696 -1.655 9.789 1.00 96.06 136 GLY A C 1
ATOM 1020 O O . GLY A 1 136 ? 1.910 -0.983 8.780 1.00 96.06 136 GLY A O 1
ATOM 1021 N N . ALA A 1 137 ? 2.360 -2.774 10.073 1.00 95.50 137 ALA A N 1
ATOM 1022 C CA . ALA A 1 137 ? 3.214 -3.491 9.135 1.00 95.50 137 ALA A CA 1
ATOM 1023 C C . ALA A 1 137 ? 2.385 -4.587 8.455 1.00 95.50 137 ALA A C 1
ATOM 1025 O O . ALA A 1 137 ? 2.173 -5.676 9.001 1.00 95.50 137 ALA A O 1
ATOM 1026 N N . LEU A 1 138 ? 1.871 -4.282 7.265 1.00 93.69 138 LEU A N 1
ATOM 1027 C CA . LEU A 1 138 ? 0.922 -5.120 6.545 1.00 93.69 138 LEU A CA 1
ATOM 1028 C C . LEU A 1 138 ? 1.663 -6.085 5.623 1.00 93.69 138 LEU A C 1
ATOM 1030 O O . LEU A 1 138 ? 2.133 -5.704 4.551 1.00 93.69 138 LEU A O 1
ATOM 1034 N N . ARG A 1 139 ? 1.784 -7.348 6.035 1.00 94.50 139 ARG A N 1
ATOM 1035 C CA . ARG A 1 139 ? 2.477 -8.388 5.269 1.00 94.50 139 ARG A CA 1
ATOM 1036 C C . ARG A 1 139 ? 1.496 -9.318 4.583 1.00 94.50 139 ARG A C 1
ATOM 1038 O O . ARG A 1 139 ? 0.505 -9.736 5.175 1.00 94.50 139 ARG A O 1
ATOM 1045 N N . TYR A 1 140 ? 1.800 -9.678 3.346 1.00 93.38 140 TYR A N 1
ATOM 1046 C CA . TYR A 1 140 ? 0.996 -10.607 2.559 1.00 93.38 140 TYR A CA 1
ATOM 1047 C C . TYR A 1 140 ? 1.859 -11.350 1.541 1.00 93.38 140 TYR A C 1
ATOM 1049 O O . TYR A 1 140 ? 2.984 -10.943 1.233 1.00 93.38 140 TYR A O 1
ATOM 1057 N N . SER A 1 141 ? 1.361 -12.482 1.048 1.00 92.50 141 SER A N 1
ATOM 1058 C CA . SER A 1 141 ? 2.018 -13.270 0.009 1.00 92.50 141 SER A CA 1
ATOM 1059 C C . SER A 1 141 ? 1.182 -13.286 -1.258 1.00 92.50 141 SER A C 1
ATOM 1061 O O . SER A 1 141 ? -0.018 -13.544 -1.263 1.00 92.50 141 SER A O 1
ATOM 1063 N N . VAL A 1 142 ? 1.861 -13.034 -2.363 1.00 91.75 142 VAL A N 1
ATOM 1064 C CA . VAL A 1 142 ? 1.268 -12.913 -3.683 1.00 91.75 142 VAL A CA 1
ATOM 1065 C C . VAL A 1 142 ? 1.708 -14.118 -4.501 1.00 91.75 142 VAL A C 1
ATOM 1067 O O . VAL A 1 142 ? 2.899 -14.267 -4.775 1.00 91.75 142 VAL A O 1
ATOM 1070 N N . LYS A 1 143 ? 0.779 -14.983 -4.921 1.00 91.12 143 LYS A N 1
ATOM 1071 C CA . LYS A 1 143 ? 1.092 -16.059 -5.884 1.00 91.12 143 LYS A CA 1
ATOM 1072 C C . LYS A 1 143 ? 1.662 -15.456 -7.158 1.00 91.12 143 LYS A C 1
ATOM 1074 O O . LYS A 1 143 ? 1.102 -14.471 -7.618 1.00 91.12 143 LYS A O 1
ATOM 1079 N N . ARG A 1 144 ? 2.698 -16.021 -7.781 1.00 90.12 144 ARG A N 1
ATOM 1080 C CA . ARG A 1 144 ? 3.193 -15.546 -9.091 1.00 90.12 144 ARG A CA 1
ATOM 1081 C C . ARG A 1 144 ? 2.288 -15.931 -10.251 1.00 90.12 144 ARG A C 1
ATOM 1083 O O . ARG A 1 144 ? 2.007 -15.096 -11.106 1.00 90.12 144 ARG A O 1
ATOM 1090 N N . ASP A 1 145 ? 1.799 -17.160 -10.234 1.00 89.25 145 ASP A N 1
ATOM 1091 C CA . ASP A 1 145 ? 0.791 -17.656 -11.162 1.00 89.25 145 ASP A CA 1
ATOM 1092 C C . ASP A 1 145 ? -0.513 -17.869 -10.393 1.00 89.25 145 ASP A C 1
ATOM 1094 O O . ASP A 1 145 ? -0.535 -18.577 -9.390 1.00 89.25 145 ASP A O 1
ATOM 1098 N N . LEU A 1 146 ? -1.595 -17.229 -10.834 1.00 86.44 146 LEU A N 1
ATOM 1099 C CA . LEU A 1 146 ? -2.906 -17.377 -10.198 1.00 86.44 146 LEU A CA 1
ATOM 1100 C C . LEU A 1 146 ? -3.538 -18.749 -10.478 1.00 86.44 146 LEU A C 1
ATOM 1102 O O . LEU A 1 146 ? -4.396 -19.177 -9.711 1.00 86.44 146 LEU A O 1
ATOM 1106 N N . HIS A 1 147 ? -3.101 -19.449 -11.530 1.00 88.06 147 HIS A N 1
ATOM 1107 C CA . HIS A 1 147 ? -3.617 -20.767 -11.909 1.00 88.06 147 HIS A CA 1
ATOM 1108 C C . HIS A 1 147 ? -2.882 -21.920 -11.219 1.00 88.06 147 HIS A C 1
ATOM 1110 O O . HIS A 1 147 ? -3.316 -23.072 -11.316 1.00 88.06 147 HIS A O 1
ATOM 1116 N N . CYS A 1 148 ? -1.795 -21.633 -10.497 1.00 86.56 148 CYS A N 1
ATOM 1117 C CA . CYS A 1 148 ? -1.088 -22.665 -9.759 1.00 86.56 148 CYS A CA 1
ATOM 1118 C C . CYS A 1 148 ? -2.013 -23.259 -8.684 1.00 86.56 148 CYS A C 1
ATOM 1120 O O . CYS A 1 148 ? -2.643 -22.561 -7.878 1.00 86.56 148 CYS A O 1
ATOM 1122 N N . SER A 1 149 ? -2.103 -24.583 -8.680 1.00 83.00 149 SER A N 1
ATOM 1123 C CA . SER A 1 149 ? -2.939 -25.345 -7.759 1.00 83.00 149 SER A CA 1
ATOM 1124 C C . SER A 1 149 ? -2.248 -26.651 -7.393 1.00 83.00 149 SER A C 1
ATOM 1126 O O . SER A 1 149 ? -1.400 -27.153 -8.132 1.00 83.00 149 SER A O 1
ATOM 1128 N N . PHE A 1 150 ? -2.585 -27.198 -6.225 1.00 74.12 150 PHE A N 1
ATOM 1129 C CA . PHE A 1 150 ? -2.072 -28.497 -5.802 1.00 74.12 150 PHE A CA 1
ATOM 1130 C C . PHE A 1 150 ? -2.369 -29.560 -6.881 1.00 74.12 150 PHE A C 1
ATOM 1132 O O . PHE A 1 150 ? -3.494 -29.596 -7.380 1.00 74.12 150 PHE A O 1
ATOM 1139 N N . PRO A 1 151 ? -1.405 -30.430 -7.246 1.00 79.31 151 PRO A N 1
ATOM 1140 C CA . PRO A 1 151 ? -0.121 -30.698 -6.583 1.00 79.31 151 PRO A CA 1
ATOM 1141 C C . PRO A 1 151 ? 1.059 -29.824 -7.039 1.00 79.31 151 PRO A C 1
ATOM 1143 O O . PRO A 1 151 ? 2.183 -30.025 -6.575 1.00 79.31 151 PRO A O 1
ATOM 1146 N N . GLN A 1 152 ? 0.846 -28.863 -7.941 1.00 78.81 152 GLN A N 1
ATOM 1147 C CA . GLN A 1 152 ? 1.913 -27.987 -8.422 1.00 78.81 152 GLN A CA 1
ATOM 1148 C C . GLN A 1 152 ? 2.384 -27.054 -7.300 1.00 78.81 152 GLN A C 1
ATOM 1150 O O . GLN A 1 152 ? 1.586 -26.475 -6.558 1.00 78.81 152 GLN A O 1
ATOM 1155 N N . ARG A 1 153 ? 3.706 -26.896 -7.164 1.00 83.69 153 ARG A N 1
ATOM 1156 C CA . ARG A 1 153 ? 4.278 -25.933 -6.217 1.00 83.69 153 ARG A CA 1
ATOM 1157 C C . ARG A 1 153 ? 4.047 -24.520 -6.743 1.00 83.69 153 ARG A C 1
ATOM 1159 O O . ARG A 1 153 ? 4.657 -24.117 -7.726 1.00 83.69 153 ARG A O 1
ATOM 1166 N N . CYS A 1 154 ? 3.192 -23.773 -6.058 1.00 89.88 154 CYS A N 1
ATOM 1167 C CA . CYS A 1 154 ? 3.028 -22.343 -6.276 1.00 89.88 154 CYS A CA 1
ATOM 1168 C C . CYS A 1 154 ? 4.275 -21.569 -5.825 1.00 89.88 154 CYS A C 1
ATOM 1170 O O . CYS A 1 154 ? 4.771 -21.780 -4.716 1.00 89.88 154 CYS A O 1
ATOM 1172 N N . GLU A 1 155 ? 4.744 -20.638 -6.655 1.00 91.94 155 GLU A N 1
ATOM 1173 C CA . GLU A 1 155 ? 5.747 -19.648 -6.258 1.00 91.94 155 GLU A CA 1
ATOM 1174 C C . GLU A 1 155 ? 5.062 -18.396 -5.700 1.00 91.94 155 GLU A C 1
ATOM 1176 O O . GLU A 1 155 ? 4.043 -17.946 -6.231 1.00 91.94 155 GLU A O 1
ATOM 1181 N N . TYR A 1 156 ? 5.640 -17.814 -4.648 1.00 91.62 156 TYR A N 1
ATOM 1182 C CA . TYR A 1 156 ? 5.094 -16.653 -3.952 1.00 91.62 156 TYR A CA 1
ATOM 1183 C C . TYR A 1 156 ? 6.095 -15.505 -3.886 1.00 91.62 156 TYR A C 1
ATOM 1185 O O . TYR A 1 156 ? 7.287 -15.706 -3.653 1.00 91.62 156 TYR A O 1
ATOM 1193 N N . VAL A 1 157 ? 5.577 -14.287 -3.997 1.00 92.06 157 VAL A N 1
ATOM 1194 C CA . VAL A 1 157 ? 6.285 -13.045 -3.703 1.00 92.06 157 VAL A CA 1
ATOM 1195 C C . VAL A 1 157 ? 5.789 -12.517 -2.366 1.00 92.06 157 VAL A C 1
ATOM 1197 O O . VAL A 1 157 ? 4.592 -12.322 -2.177 1.00 92.06 157 VAL A O 1
ATOM 1200 N N . ARG A 1 158 ? 6.704 -12.290 -1.423 1.00 92.69 158 ARG A N 1
ATOM 1201 C CA . ARG A 1 158 ? 6.367 -11.681 -0.130 1.00 92.69 158 ARG A CA 1
ATOM 1202 C C . ARG A 1 158 ? 6.301 -10.165 -0.270 1.00 92.69 158 ARG A C 1
ATOM 1204 O O . ARG A 1 158 ? 7.175 -9.564 -0.900 1.00 92.69 158 ARG A O 1
ATOM 1211 N N . ARG A 1 159 ? 5.293 -9.564 0.349 1.00 91.38 159 ARG A N 1
ATOM 1212 C CA . ARG A 1 159 ? 5.038 -8.126 0.347 1.00 91.38 159 ARG A CA 1
ATOM 1213 C C . ARG A 1 159 ? 4.908 -7.603 1.766 1.00 91.38 159 ARG A C 1
ATOM 1215 O O . ARG A 1 159 ? 4.486 -8.325 2.668 1.00 91.38 159 ARG A O 1
ATOM 1222 N N . GLU A 1 160 ? 5.300 -6.349 1.931 1.00 90.94 160 GLU A N 1
ATOM 1223 C CA . GLU A 1 160 ? 5.144 -5.581 3.158 1.00 90.94 160 GLU A CA 1
ATOM 1224 C C . GLU A 1 160 ? 4.805 -4.144 2.771 1.00 90.94 160 GLU A C 1
ATOM 1226 O O . GLU A 1 160 ? 5.463 -3.566 1.905 1.00 90.94 160 GLU A O 1
ATOM 1231 N N . VAL A 1 161 ? 3.769 -3.593 3.392 1.00 88.88 161 VAL A N 1
ATOM 1232 C CA . VAL A 1 161 ? 3.376 -2.191 3.262 1.00 88.88 161 VAL A CA 1
ATOM 1233 C C . VAL A 1 161 ? 3.219 -1.628 4.663 1.00 88.88 161 VAL A C 1
ATOM 1235 O O . VAL A 1 161 ? 2.519 -2.210 5.487 1.00 88.88 161 VAL A O 1
ATOM 1238 N N . ASN A 1 162 ? 3.859 -0.493 4.925 1.00 91.56 162 ASN A N 1
ATOM 1239 C CA . ASN A 1 162 ? 3.735 0.193 6.203 1.00 91.56 162 ASN A CA 1
ATOM 1240 C C . ASN A 1 162 ? 2.722 1.325 6.074 1.00 91.56 162 ASN A C 1
ATOM 1242 O O . ASN A 1 162 ? 2.828 2.163 5.178 1.00 91.56 162 ASN A O 1
ATOM 1246 N N . GLN A 1 163 ? 1.748 1.345 6.975 1.00 93.44 163 GLN A N 1
ATOM 1247 C CA . GLN A 1 163 ? 0.718 2.374 7.044 1.00 93.44 163 GLN A CA 1
ATOM 1248 C C . GLN A 1 163 ? 0.618 2.922 8.460 1.00 93.44 163 GLN A C 1
ATOM 1250 O O . GLN A 1 163 ? 0.844 2.209 9.434 1.00 93.44 163 GLN A O 1
ATOM 1255 N N . SER A 1 164 ? 0.232 4.189 8.564 1.00 95.25 164 SER A N 1
ATOM 1256 C CA . SER A 1 164 ? -0.019 4.836 9.851 1.00 95.25 164 SER A CA 1
ATOM 1257 C C . SER A 1 164 ? -1.353 5.572 9.809 1.00 95.25 164 SER A C 1
ATOM 1259 O O . SER A 1 164 ? -1.617 6.307 8.851 1.00 95.25 164 SER A O 1
ATOM 1261 N N . PHE A 1 165 ? -2.179 5.413 10.837 1.00 96.56 165 PHE A N 1
ATOM 1262 C CA . PHE A 1 165 ? -3.540 5.936 10.879 1.00 96.56 165 PHE A CA 1
ATOM 1263 C C . PHE A 1 165 ? -3.732 6.947 12.006 1.00 96.56 165 PHE A C 1
ATOM 1265 O O . PHE A 1 165 ? -3.285 6.746 13.138 1.00 96.56 165 PHE A O 1
ATOM 1272 N N . ALA A 1 166 ? -4.429 8.031 11.679 1.00 96.12 166 ALA A N 1
ATOM 1273 C CA . ALA A 1 166 ? -4.964 8.993 12.629 1.00 96.12 166 ALA A CA 1
ATOM 1274 C C . ALA A 1 166 ? -6.378 8.572 13.035 1.00 96.12 166 ALA A C 1
ATOM 1276 O O . ALA A 1 166 ? -7.156 8.155 12.184 1.00 96.12 166 ALA A O 1
ATOM 1277 N N . GLN A 1 167 ? -6.733 8.711 14.309 1.00 95.19 167 GLN A N 1
ATOM 1278 C CA . GLN A 1 167 ? -8.088 8.437 14.790 1.00 95.19 167 GLN A CA 1
ATOM 1279 C C . GLN A 1 167 ? -8.841 9.744 15.035 1.00 95.19 167 GLN A C 1
ATOM 1281 O O . GLN A 1 167 ? -8.305 10.660 15.660 1.00 95.19 167 GLN A O 1
ATOM 1286 N N . SER A 1 168 ? -10.096 9.821 14.591 1.00 88.75 168 SER A N 1
ATOM 1287 C CA . SER A 1 168 ? -10.957 10.976 14.868 1.00 88.75 168 SER A CA 1
ATOM 1288 C C . SER A 1 168 ? -11.790 10.747 16.128 1.00 88.75 168 SER A C 1
ATOM 1290 O O . SER A 1 168 ? -12.560 9.790 16.186 1.00 88.75 168 SER A O 1
ATOM 1292 N N . ASN A 1 169 ? -11.652 11.621 17.133 1.00 87.25 169 ASN A N 1
ATOM 1293 C CA . ASN A 1 169 ? -12.485 11.669 18.347 1.00 87.25 169 ASN A CA 1
ATOM 1294 C C . ASN A 1 169 ? -12.694 10.315 19.057 1.00 87.25 169 ASN A C 1
ATOM 1296 O O . ASN A 1 169 ? -13.795 10.035 19.523 1.00 87.25 169 ASN A O 1
ATOM 1300 N N . ALA A 1 170 ? -11.664 9.463 19.105 1.00 87.31 170 ALA A N 1
ATOM 1301 C CA . ALA A 1 170 ? -11.741 8.108 19.667 1.00 87.31 170 ALA A CA 1
ATOM 1302 C C . ALA A 1 170 ? -12.818 7.200 19.028 1.00 87.31 170 ALA A C 1
ATOM 1304 O O . ALA A 1 170 ? -13.213 6.198 19.612 1.00 87.31 170 ALA A O 1
ATOM 1305 N N . THR A 1 171 ? -13.300 7.524 17.826 1.00 94.00 171 THR A N 1
ATOM 1306 C CA . THR A 1 171 ? -14.283 6.712 17.094 1.00 94.00 171 THR A CA 1
ATOM 1307 C C . THR A 1 171 ? -13.612 5.562 16.340 1.00 94.00 171 THR A C 1
ATOM 1309 O O . THR A 1 171 ? -12.388 5.499 16.215 1.00 94.00 171 THR A O 1
ATOM 1312 N N . GLY A 1 172 ? -14.416 4.670 15.763 1.00 95.94 172 GLY A N 1
ATOM 1313 C CA . GLY A 1 172 ? -13.961 3.635 14.835 1.00 95.94 172 GLY A CA 1
ATOM 1314 C C . GLY A 1 172 ? -13.431 4.154 13.492 1.00 95.94 172 GLY A C 1
ATOM 1315 O O . GLY A 1 172 ? -13.078 3.338 12.648 1.00 95.94 172 GLY A O 1
ATOM 1316 N N . HIS A 1 173 ? -13.386 5.472 13.253 1.00 96.31 173 HIS A N 1
ATOM 1317 C CA . HIS A 1 173 ? -12.833 6.043 12.022 1.00 96.31 173 HIS A CA 1
ATOM 1318 C C . HIS A 1 173 ? -11.323 6.285 12.145 1.00 96.31 173 HIS A C 1
ATOM 1320 O O . HIS A 1 173 ? -10.870 7.103 12.954 1.00 96.31 173 HIS A O 1
ATOM 1326 N N . LEU A 1 174 ? -10.560 5.587 11.302 1.00 96.75 174 LEU A N 1
ATOM 1327 C CA . LEU A 1 174 ? -9.106 5.656 11.211 1.00 96.75 174 LEU A CA 1
ATOM 1328 C C . LEU A 1 174 ? -8.700 6.123 9.806 1.00 96.75 174 LEU A C 1
ATOM 1330 O O . LEU A 1 174 ? -9.025 5.476 8.817 1.00 96.75 174 LEU A O 1
ATOM 1334 N N . ALA A 1 175 ? -7.966 7.228 9.705 1.00 95.44 175 ALA A N 1
ATOM 1335 C CA . ALA A 1 175 ? -7.580 7.847 8.441 1.00 95.44 175 ALA A CA 1
ATOM 1336 C C . ALA A 1 175 ? -6.071 7.719 8.176 1.00 95.44 175 ALA A C 1
ATOM 1338 O O . ALA A 1 175 ? -5.235 8.222 8.934 1.00 95.44 175 ALA A O 1
ATOM 1339 N N . ASN A 1 176 ? -5.707 7.104 7.054 1.00 94.62 176 ASN A N 1
ATOM 1340 C CA . ASN A 1 176 ? -4.356 7.082 6.501 1.00 94.62 176 ASN A CA 1
ATOM 1341 C C . ASN A 1 176 ? -4.264 8.082 5.338 1.00 94.62 176 ASN A C 1
ATOM 1343 O O . ASN A 1 176 ? -4.344 7.724 4.167 1.00 94.62 176 ASN A O 1
ATOM 1347 N N . HIS A 1 177 ? -4.145 9.374 5.650 1.00 92.62 177 HIS A N 1
ATOM 1348 C CA . HIS A 1 177 ? -4.081 10.453 4.648 1.00 92.62 177 HIS A CA 1
ATOM 1349 C C . HIS A 1 177 ? -2.727 11.168 4.677 1.00 92.62 177 HIS A C 1
ATOM 1351 O O . HIS A 1 177 ? -2.010 11.085 5.670 1.00 92.62 177 HIS A O 1
ATOM 1357 N N . GLY A 1 178 ? -2.361 11.892 3.615 1.00 86.50 178 GLY A N 1
ATOM 1358 C CA . GLY A 1 178 ? -1.119 12.685 3.594 1.00 86.50 178 GLY A CA 1
ATOM 1359 C C . GLY A 1 178 ? 0.147 11.828 3.689 1.00 86.50 178 GLY A C 1
ATOM 1360 O O . GLY A 1 178 ? 1.080 12.163 4.415 1.00 86.50 178 GLY A O 1
ATOM 1361 N N . ASN A 1 179 ? 0.148 10.675 3.021 1.00 87.56 179 ASN A N 1
ATOM 1362 C CA . ASN A 1 179 ? 1.322 9.814 2.964 1.00 87.56 179 ASN A CA 1
ATOM 1363 C C . ASN A 1 179 ? 2.421 10.468 2.109 1.00 87.56 179 ASN A C 1
ATOM 1365 O O . ASN A 1 179 ? 2.101 11.137 1.122 1.00 87.56 179 ASN A O 1
ATOM 1369 N N . PRO A 1 180 ? 3.708 10.282 2.450 1.00 83.38 180 PRO A N 1
ATOM 1370 C CA . PRO A 1 180 ? 4.795 10.727 1.590 1.00 83.38 180 PRO A CA 1
ATOM 1371 C C . PRO A 1 180 ? 4.652 10.115 0.186 1.00 83.38 180 PRO A C 1
ATOM 1373 O O . PRO A 1 180 ? 4.417 8.906 0.092 1.00 83.38 180 PRO A O 1
ATOM 1376 N N . PRO A 1 181 ? 4.841 10.889 -0.901 1.00 73.12 181 PRO A N 1
ATOM 1377 C CA . PRO A 1 181 ? 4.716 10.372 -2.266 1.00 73.12 181 PRO A CA 1
ATOM 1378 C C . PRO A 1 181 ? 5.620 9.169 -2.549 1.00 73.12 181 PRO A C 1
ATOM 1380 O O . PRO A 1 181 ? 5.218 8.255 -3.251 1.00 73.12 181 PRO A O 1
ATOM 1383 N N . ALA A 1 182 ? 6.809 9.124 -1.943 1.00 69.75 182 ALA A N 1
ATOM 1384 C CA . ALA A 1 182 ? 7.735 7.995 -2.059 1.00 69.75 182 ALA A CA 1
ATOM 1385 C C . ALA A 1 182 ? 7.297 6.730 -1.288 1.00 69.75 182 ALA A C 1
ATOM 1387 O O . ALA A 1 182 ? 7.971 5.711 -1.364 1.00 69.75 182 ALA A O 1
ATOM 1388 N N . GLN A 1 183 ? 6.221 6.796 -0.499 1.00 68.94 183 GLN A N 1
ATOM 1389 C CA . GLN A 1 183 ? 5.716 5.671 0.292 1.00 68.94 183 GLN A CA 1
ATOM 1390 C C . GLN A 1 183 ? 4.385 5.161 -0.256 1.00 68.94 183 GLN A C 1
ATOM 1392 O O . GLN A 1 183 ? 4.275 3.979 -0.567 1.00 68.94 183 GLN A O 1
ATOM 1397 N N . LEU A 1 184 ? 3.371 6.028 -0.374 1.00 77.81 184 LEU A N 1
ATOM 1398 C CA . LEU A 1 184 ? 2.032 5.647 -0.837 1.00 77.81 184 LEU A CA 1
ATOM 1399 C C . LEU A 1 184 ? 1.391 6.797 -1.621 1.00 77.81 184 LEU A C 1
ATOM 1401 O O . LEU A 1 184 ? 1.176 7.882 -1.085 1.00 77.81 184 LEU A O 1
ATOM 1405 N N . HIS A 1 185 ? 0.994 6.538 -2.868 1.00 83.00 185 HIS A N 1
ATOM 1406 C CA . HIS A 1 185 ? 0.260 7.497 -3.707 1.00 83.00 185 HIS A CA 1
ATOM 1407 C C . HIS A 1 185 ? -1.266 7.446 -3.500 1.00 83.00 185 HIS A C 1
ATOM 1409 O O . HIS A 1 185 ? -2.028 7.809 -4.399 1.00 83.00 185 HIS A O 1
ATOM 1415 N N . TYR A 1 186 ? -1.732 6.959 -2.350 1.00 83.81 186 TYR A N 1
ATOM 1416 C CA . TYR A 1 186 ? -3.153 6.869 -2.018 1.00 83.81 186 TYR A CA 1
ATOM 1417 C C . TYR A 1 186 ? -3.422 7.324 -0.586 1.00 83.81 186 TYR A C 1
ATOM 1419 O O . TYR A 1 186 ? -2.505 7.528 0.213 1.00 83.81 186 TYR A O 1
ATOM 1427 N N . ALA A 1 187 ? -4.706 7.495 -0.300 1.00 89.19 187 ALA A N 1
ATOM 1428 C CA . ALA A 1 187 ? -5.246 7.714 1.026 1.00 89.19 187 ALA A CA 1
ATOM 1429 C C . ALA A 1 187 ? -6.284 6.625 1.305 1.00 89.19 187 ALA A C 1
ATOM 1431 O O . ALA A 1 187 ? -6.956 6.180 0.370 1.00 89.19 187 ALA A O 1
ATOM 1432 N N . ASP A 1 188 ? -6.394 6.214 2.562 1.00 90.00 188 ASP A N 1
ATOM 1433 C CA . ASP A 1 188 ? -7.318 5.167 2.992 1.00 90.00 188 ASP A CA 1
ATOM 1434 C C . ASP A 1 188 ? -8.069 5.585 4.262 1.00 90.00 188 ASP A C 1
ATOM 1436 O O . ASP A 1 188 ? -7.532 6.310 5.103 1.00 90.00 188 ASP A O 1
ATOM 1440 N N . ASP A 1 189 ? -9.314 5.138 4.381 1.00 92.88 189 ASP A N 1
ATOM 1441 C CA . ASP A 1 189 ? -10.194 5.373 5.522 1.00 92.88 189 ASP A CA 1
ATOM 1442 C C . ASP A 1 189 ? -10.746 4.029 5.995 1.00 92.88 189 ASP A C 1
ATOM 1444 O O . ASP A 1 189 ? -11.511 3.374 5.284 1.00 92.88 189 ASP A O 1
ATOM 1448 N N . TRP A 1 190 ? -10.391 3.629 7.213 1.00 94.19 190 TRP A N 1
ATOM 1449 C CA . TRP A 1 190 ? -10.964 2.457 7.863 1.00 94.19 190 TRP A CA 1
ATOM 1450 C C . TRP A 1 190 ? -12.095 2.872 8.790 1.00 94.19 190 TRP A C 1
ATOM 1452 O O . TRP A 1 190 ? -11.993 3.839 9.548 1.00 94.19 190 TRP A O 1
ATOM 1462 N N . TYR A 1 191 ? -13.170 2.097 8.741 1.00 95.06 191 TYR A N 1
ATOM 1463 C CA . TYR A 1 191 ? -14.335 2.251 9.595 1.00 95.06 191 TYR A CA 1
ATOM 1464 C C . TYR A 1 191 ? -14.535 0.949 10.353 1.00 95.06 191 TYR A C 1
ATOM 1466 O O . TYR A 1 191 ? -15.111 0.008 9.815 1.00 95.06 191 TYR A O 1
ATOM 1474 N N . VAL A 1 192 ? -14.051 0.900 11.592 1.00 96.56 192 VAL A N 1
ATOM 1475 C CA . VAL A 1 192 ? -14.242 -0.259 12.462 1.00 96.56 192 VAL A CA 1
ATOM 1476 C C . VAL A 1 192 ? -15.705 -0.314 12.870 1.00 96.56 192 VAL A C 1
ATOM 1478 O O . VAL A 1 192 ? -16.228 0.622 13.481 1.00 96.56 192 VAL A O 1
ATOM 1481 N N . ILE A 1 193 ? -16.365 -1.410 12.525 1.00 95.88 193 ILE A N 1
ATOM 1482 C CA . ILE A 1 193 ? -17.787 -1.645 12.766 1.00 95.88 193 ILE A CA 1
ATOM 1483 C C . ILE A 1 193 ? -18.037 -2.621 13.914 1.00 95.88 193 ILE A C 1
ATOM 1485 O O . ILE A 1 193 ? -19.123 -2.621 14.496 1.00 95.88 193 ILE A O 1
ATOM 1489 N N . ALA A 1 194 ? -17.054 -3.457 14.252 1.00 95.50 194 ALA A N 1
ATOM 1490 C CA . ALA A 1 194 ? -17.104 -4.313 15.429 1.00 95.50 194 ALA A CA 1
ATOM 1491 C C . ALA A 1 194 ? -15.701 -4.768 15.836 1.00 95.50 194 ALA A C 1
ATOM 1493 O O . ALA A 1 194 ? -14.845 -5.009 14.994 1.00 95.50 194 ALA A O 1
ATOM 1494 N N . HIS A 1 195 ? -15.482 -4.994 17.127 1.00 96.00 195 HIS A N 1
ATOM 1495 C CA . HIS A 1 195 ? -14.303 -5.720 17.584 1.00 96.00 195 HIS A CA 1
ATOM 1496 C C . HIS A 1 195 ? -14.629 -6.584 18.798 1.00 96.00 195 HIS A C 1
ATOM 1498 O O . HIS A 1 195 ? -15.568 -6.320 19.552 1.00 96.00 195 HIS A O 1
ATOM 1504 N N . ARG A 1 196 ? -13.818 -7.618 18.991 1.00 95.69 196 ARG A N 1
ATOM 1505 C CA . ARG A 1 196 ? -13.694 -8.352 20.244 1.00 95.69 196 ARG A CA 1
ATOM 1506 C C . ARG A 1 196 ? -12.200 -8.488 20.532 1.00 95.69 196 ARG A C 1
ATOM 1508 O O . ARG A 1 196 ? -11.505 -9.044 19.676 1.00 95.69 196 ARG A O 1
ATOM 1515 N N . PRO A 1 197 ? -11.716 -7.997 21.690 1.00 90.25 197 PRO A N 1
ATOM 1516 C CA . PRO A 1 197 ? -10.301 -8.058 22.046 1.00 90.25 197 PRO A CA 1
ATOM 1517 C C . PRO A 1 197 ? -9.710 -9.445 21.795 1.00 90.25 197 PRO A C 1
ATOM 1519 O O . PRO A 1 197 ? -10.365 -10.454 22.072 1.00 90.25 197 PRO A O 1
ATOM 1522 N N . GLU A 1 198 ? -8.516 -9.473 21.203 1.00 89.38 198 GLU A N 1
ATOM 1523 C CA . GLU A 1 198 ? -7.746 -10.693 20.908 1.00 89.38 198 GLU A CA 1
ATOM 1524 C C . GLU A 1 198 ? -8.456 -11.718 19.996 1.00 89.38 198 GLU A C 1
ATOM 1526 O O . GLU A 1 198 ? -7.957 -12.821 19.797 1.00 89.38 198 GLU A O 1
ATOM 1531 N N . THR A 1 199 ? -9.627 -11.386 19.432 1.00 95.25 199 THR A N 1
ATOM 1532 C CA . THR A 1 199 ? -10.433 -12.322 18.632 1.00 95.25 199 THR A CA 1
ATOM 1533 C C . THR A 1 199 ? -10.692 -11.814 17.218 1.00 95.25 199 THR A C 1
ATOM 1535 O O . THR A 1 199 ? -10.409 -12.524 16.257 1.00 95.25 199 THR A O 1
ATOM 1538 N N . TYR A 1 200 ? -11.272 -10.619 17.064 1.00 96.19 200 TYR A N 1
ATOM 1539 C CA . TYR A 1 200 ? -11.545 -10.045 15.744 1.00 96.19 200 TYR A CA 1
ATOM 1540 C C . TYR A 1 200 ? -11.638 -8.522 15.777 1.00 96.19 200 TYR A C 1
ATOM 1542 O O . TYR A 1 200 ? -12.033 -7.926 16.781 1.00 96.19 200 TYR A O 1
ATOM 1550 N N . ILE A 1 201 ? -11.379 -7.925 14.617 1.00 95.81 201 ILE A N 1
ATOM 1551 C CA . ILE A 1 201 ? -11.691 -6.542 14.263 1.00 95.81 201 ILE A CA 1
ATOM 1552 C C . ILE A 1 201 ? -12.335 -6.596 12.874 1.00 95.81 201 ILE A C 1
ATOM 1554 O O . ILE A 1 201 ? -11.833 -7.305 12.000 1.00 95.81 201 ILE A O 1
ATOM 1558 N N . LEU A 1 202 ? -13.470 -5.918 12.710 1.00 92.56 202 LEU A N 1
ATOM 1559 C CA . LEU A 1 202 ? -14.238 -5.811 11.469 1.00 92.56 202 LEU A CA 1
ATOM 1560 C C . LEU A 1 202 ? -14.401 -4.349 11.083 1.00 92.56 202 LEU A C 1
ATOM 1562 O O . LEU A 1 202 ? -14.752 -3.557 11.992 1.00 92.56 202 LEU A O 1
#

InterPro domains:
  IPR010788 VDE lipocalin domain [PF07137] (7-201)
  IPR012674 Calycin [G3DSA:2.40.128.20] (79-202)
  IPR044682 Violaxanthin de-epoxidase [PTHR33970] (5-194)

=== Feature glossary ===
Legend for the data blocks above and below:

— What the protein is —

Sequence gives the chain of amino acids in standard one-letter code (A=alanine, C=cysteine, …, Y=tyrosine), read N→C. It is the only feature that is directly encoded by the gene; all structural features are derived from the folded form of this sequence.

The annotation block draws on four external resources. InterPro: which protein families and domains the sequence belongs to. GO: standardized terms for what the protein does, what process it participates in, and where in the cell it acts. CATH: which structural fold it has in the CATH hierarchy. Organism: the species of origin.

— Where its atoms are —

Atomic coordinates in PDBx/mmCIF format — the same representation the Protein Data Bank distributes. Each line of the _atom_site loop places one backbone atom in Cartesian space (units: ångströms, origin: arbitrary).

Six rendered views show the 3D structure from the faces of a cube — i.e. along ±x, ±y, ±z. Rendering representation is drawn randomly per protein from cartoon (secondary-structure ribbons), sticks (backbone bonds), or molecular surface; coloring is either N→C rainbow (blue at the N-terminus through red at the C-terminus) or one color per chain.

— Local backbone conformation —

DSSP 8-state secondary structure assigns each residue one of H (α-helix), G (3₁₀-helix), I (π-helix), E (extended β-strand), B (isolated β-bridge), T (hydrogen-bonded turn), S (bend), or '-' (coil). The assignment is computed from backbone hydrogen-bond geometry via the Kabsch–Sander algorithm.

P-SEA three-state annotation labels each residue as helix, strand, or coil based purely on the geometry of the Cα trace. It serves as a fallback when the full backbone (and thus DSSP) is unavailable.

φ (phi) and ψ (psi) are the two rotatable backbone dihedrals per residue: φ is the C(i-1)–N–Cα–C torsion, ψ is the N–Cα–C–N(i+1) torsion, both in degrees on (−180°, 180°]. α-helical residues cluster near (−60°, −45°); β-strand residues near (−120°, +130°). A Ramachandran plot is simply a scatter of (φ, ψ) for every residue.

— Global shape and packing —

Radius of gyration (Rg) is the root-mean-square distance of Cα atoms from their centroid — a single number for overall size and compactness. A globular domain of N residues has Rg ≈ 2.2·N^0.38 Å; an extended or disordered chain has a much larger Rg. The Cα contact count is the number of residue pairs whose Cα atoms are within 8 Å and are more than four positions apart in sequence — a standard proxy for tertiary packing density. The bounding box is the smallest axis-aligned box enclosing all Cα atoms.

Accessible surface area quantifies burial. A residue with SASA near zero is packed into the hydrophobic core; one with SASA >100 Å² sits on the surface. Computed here via the Shrake–Rupley numerical algorithm with a 1.4 Å probe.

The contact map is a binary N×N matrix image: pixel (i, j) is dark where Cα_i and Cα_j are within 8 Å and |i−j|>4. Because the |i−j|>4 filter removes local helical contacts, off-diagonal stripes parallel to the main diagonal indicate parallel β-sheets; stripes perpendicular to it indicate antiparallel β-sheets. The Ramachandran plot scatters every residue's (φ, ψ) pair against the sterically allowed regions. The PAE heatmap renders the predicted-aligned-error matrix.

— Structural neighborhood —

A 3Di character summarizes, for each residue, the relative orientation of the Cα frame of its nearest spatial neighbor. Because it encodes fold topology rather than chemistry, 3Di alignments detect remote structural similarity that sequence alignment misses.

Structural nearest neighbors (via Foldseek easy-search vs the PDB). Reported per hit: target PDB id, E-value, and alignment TM-score. A TM-score above ~0.5 is the conventional threshold for 'same fold'.

— Confidence and disorder —

For AlphaFold models, the B-factor field carries pLDDT — the model's own estimate of local accuracy on a 0–100 scale. Regions with pLDDT<50 should be treated as essentially unmodeled; they often correspond to intrinsically disordered segments.

B-factor (Debye–Waller factor) reflects atomic displacement in the crystal lattice. It is an experimental observable (units Å²), not a prediction; low values mean the atom is pinned down, high values mean it moves or is heterogeneous across the crystal.

Predicted Aligned Error (PAE) is an AlphaFold confidence matrix: entry (i, j) is the expected error in the position of residue j, in ångströms, when the prediction is superimposed on the true structure at residue i. Low PAE within a block of residues means that block is internally rigid and well-predicted; high PAE between two blocks means their relative placement is uncertain even if each block individually is confident.